Protein AF-A0A955THJ5-F1 (afdb_monomer_lite)

Secondary structure (DSSP, 8-state):
-PPPEETT--S-EEEEEEEETTT-PBP----TT-TT-EEEEEETTS-EEEE--EE-SSTTSPP-TTEEEEEETTEEEEEPPGGGS-SSSSEEEEEEEBTTEEEE-EEEEEESS-TT-TTGGG-TTS-SS-TTSTTS----TTSS-THHHHHHHHHHTT--PPSSSSS-SS--HHHHHHHHHHHHHS-EEEE-SSSSEEEEEE-TTS-EEEEEEEEE-SS-EEEPPPEE--

pLDDT: mean 87.02, std 12.85, range [42.78, 98.31]

Sequence (230 aa):
MSRPIQYGSTDQSVVVKIIDSTTGLPEEAVEHDSSGIALWYRREGGTKQTITPAALSALNDAHTDGGIEHIDDGYYRLDIPDAALASGVAGVMIGGTVTGMLVLGVYIPLVAYNPADAVRLGLTALPNAAADAAGGLPISDAGGLDMDNIVESGLNAAISELSQGVPSATPSLRNAVMLLYMALRNKLDVETSGTPDVLQVHNDAGTVIAKKQLTDSGGDYSEAQMESGP

Structure (mmCIF, N/CA/C/O backbone):
data_AF-A0A955THJ5-F1
#
_entry.id   AF-A0A955THJ5-F1
#
loop_
_atom_site.group_PDB
_atom_site.id
_atom_site.type_symbol
_atom_site.label_atom_id
_atom_site.label_alt_id
_atom_site.label_comp_id
_atom_site.label_asym_id
_atom_site.label_entity_id
_atom_site.label_seq_id
_atom_site.pdbx_PDB_ins_code
_atom_site.Cartn_x
_atom_site.Cartn_y
_atom_site.Cartn_z
_atom_site.occupancy
_atom_site.B_iso_or_equiv
_atom_site.auth_seq_id
_atom_site.auth_comp_id
_atom_site.auth_asym_id
_atom_site.auth_atom_id
_atom_site.pdbx_PDB_model_num
ATOM 1 N N . MET A 1 1 ? 2.365 7.227 -18.816 1.00 58.16 1 MET A N 1
ATOM 2 C CA . MET A 1 1 ? 2.800 7.390 -17.409 1.00 58.16 1 MET A CA 1
ATOM 3 C C . MET A 1 1 ? 3.028 6.002 -16.841 1.00 58.16 1 MET A C 1
ATOM 5 O O . MET A 1 1 ? 2.217 5.135 -17.145 1.00 58.16 1 MET A O 1
ATOM 9 N N . SER A 1 2 ? 4.112 5.762 -16.098 1.00 85.19 2 SER A N 1
ATOM 10 C CA . SER A 1 2 ? 4.309 4.467 -15.432 1.00 85.19 2 SER A CA 1
ATOM 11 C C . SER A 1 2 ? 3.514 4.382 -14.132 1.00 85.19 2 SER A C 1
ATOM 13 O O . SER A 1 2 ? 3.077 5.396 -13.583 1.00 85.19 2 SER A O 1
ATOM 15 N N . ARG A 1 3 ? 3.382 3.160 -13.611 1.00 91.50 3 ARG A N 1
ATOM 16 C CA . ARG A 1 3 ? 2.932 2.925 -12.237 1.00 91.50 3 ARG A CA 1
ATOM 17 C C . ARG A 1 3 ? 3.945 3.506 -11.228 1.00 91.50 3 ARG A C 1
ATOM 19 O O . ARG A 1 3 ? 5.144 3.484 -11.527 1.00 91.50 3 ARG A O 1
ATOM 26 N N . PRO A 1 4 ? 3.500 4.012 -10.064 1.00 94.06 4 PRO A N 1
ATOM 27 C CA . PRO A 1 4 ? 4.396 4.317 -8.952 1.00 94.06 4 PRO A CA 1
ATOM 28 C C . PRO A 1 4 ? 4.975 3.025 -8.357 1.00 94.06 4 PRO A C 1
ATOM 30 O O . PRO A 1 4 ? 4.308 1.990 -8.362 1.00 94.06 4 PRO A O 1
ATOM 33 N N . ILE A 1 5 ? 6.203 3.095 -7.842 1.00 95.62 5 ILE A N 1
ATOM 34 C CA . ILE A 1 5 ? 6.919 1.961 -7.234 1.00 95.62 5 ILE A CA 1
ATOM 35 C C . ILE A 1 5 ? 7.402 2.363 -5.836 1.00 95.62 5 ILE A C 1
ATOM 37 O O . ILE A 1 5 ? 7.795 3.511 -5.620 1.00 95.62 5 ILE A O 1
ATOM 41 N N . GLN A 1 6 ? 7.349 1.443 -4.871 1.00 95.00 6 GLN A N 1
ATOM 42 C CA . GLN A 1 6 ? 7.882 1.694 -3.533 1.00 95.00 6 GLN A CA 1
ATOM 43 C C . GLN A 1 6 ? 9.412 1.816 -3.585 1.00 95.00 6 GLN A C 1
ATOM 45 O O . GLN A 1 6 ? 10.078 1.081 -4.314 1.00 95.00 6 GLN A O 1
ATOM 50 N N . TYR A 1 7 ? 10.001 2.725 -2.804 1.00 94.38 7 TYR A N 1
ATOM 51 C CA . TYR A 1 7 ? 11.459 2.738 -2.679 1.00 94.38 7 TYR A CA 1
ATOM 52 C C . TYR A 1 7 ? 11.987 1.391 -2.155 1.00 94.38 7 TYR A C 1
ATOM 54 O O . TYR A 1 7 ? 11.380 0.759 -1.294 1.00 94.38 7 TYR A O 1
ATOM 62 N N . GLY A 1 8 ? 13.149 0.971 -2.649 1.00 94.62 8 GLY A N 1
ATOM 63 C CA . GLY A 1 8 ? 13.806 -0.267 -2.236 1.00 94.62 8 GLY A CA 1
ATOM 64 C C . GLY A 1 8 ? 13.112 -1.553 -2.692 1.00 94.62 8 GLY A C 1
ATOM 65 O O . GLY A 1 8 ? 13.539 -2.620 -2.264 1.00 94.62 8 GLY A O 1
ATOM 66 N N . SER A 1 9 ? 12.073 -1.481 -3.535 1.00 95.25 9 SER A N 1
ATOM 67 C CA . SER A 1 9 ? 11.585 -2.663 -4.251 1.00 95.25 9 SER A CA 1
ATOM 68 C C . SER A 1 9 ? 12.696 -3.240 -5.128 1.00 95.25 9 SER A C 1
ATOM 70 O O . SER A 1 9 ? 13.400 -2.479 -5.793 1.00 95.25 9 SER A O 1
ATOM 72 N N . THR A 1 10 ? 12.812 -4.565 -5.137 1.00 95.94 10 THR A N 1
ATOM 73 C CA . THR A 1 10 ? 13.741 -5.303 -5.999 1.00 95.94 10 THR A CA 1
ATOM 74 C C . THR A 1 10 ? 13.031 -5.834 -7.237 1.00 95.94 10 THR A C 1
ATOM 76 O O . THR A 1 10 ? 11.793 -5.879 -7.279 1.00 95.94 10 THR A O 1
ATOM 79 N N . ASP A 1 11 ? 13.808 -6.233 -8.240 1.00 96.44 11 ASP A N 1
ATOM 80 C CA . ASP A 1 11 ? 13.353 -7.059 -9.364 1.00 96.44 11 ASP A CA 1
ATOM 81 C C . ASP A 1 11 ? 12.189 -6.433 -10.155 1.00 96.44 11 ASP A C 1
ATOM 83 O O . ASP A 1 11 ? 11.206 -7.085 -10.518 1.00 96.44 11 ASP A O 1
ATOM 87 N N . GLN A 1 12 ? 12.252 -5.118 -10.378 1.00 96.19 12 GLN A N 1
ATOM 88 C CA . GLN A 1 12 ? 11.194 -4.388 -11.074 1.00 96.19 12 GLN A CA 1
ATOM 89 C C . GLN A 1 12 ? 11.499 -4.198 -12.557 1.00 96.19 12 GLN A C 1
ATOM 91 O O . GLN A 1 12 ? 12.587 -3.766 -12.948 1.00 96.19 12 GLN A O 1
ATOM 96 N N . SER A 1 13 ? 10.464 -4.399 -13.371 1.00 96.19 13 SER A N 1
ATOM 97 C CA . SER A 1 13 ? 10.500 -4.164 -14.813 1.00 96.19 13 SER A CA 1
ATOM 98 C C . SER A 1 13 ? 9.573 -3.023 -15.224 1.00 96.19 13 SER A C 1
ATOM 100 O O . SER A 1 13 ? 8.468 -2.829 -14.688 1.00 96.19 13 SER A O 1
ATOM 102 N N . VAL A 1 14 ? 9.997 -2.288 -16.246 1.00 96.00 14 VAL A N 1
ATOM 103 C CA . VAL A 1 14 ? 9.197 -1.252 -16.900 1.00 96.00 14 VAL A CA 1
ATOM 104 C C . VAL A 1 14 ? 9.047 -1.522 -18.380 1.00 96.00 14 VAL A C 1
ATOM 106 O O . VAL A 1 14 ? 9.737 -2.358 -18.951 1.00 96.00 14 VAL A O 1
ATOM 109 N N . VAL A 1 15 ? 8.125 -0.789 -18.992 1.00 96.50 15 VAL A N 1
ATOM 110 C CA . VAL A 1 15 ? 7.914 -0.818 -20.432 1.00 96.50 15 VAL A CA 1
ATOM 111 C C . VAL A 1 15 ? 8.428 0.487 -21.024 1.00 96.50 15 VAL A C 1
ATOM 113 O O . VAL A 1 15 ? 8.014 1.569 -20.596 1.00 96.50 15 VAL A O 1
ATOM 116 N N . VAL A 1 16 ? 9.323 0.376 -22.000 1.00 96.31 16 VAL A N 1
ATOM 117 C CA . VAL A 1 16 ? 9.820 1.488 -22.823 1.00 96.31 16 VAL A CA 1
ATOM 118 C C . VAL A 1 16 ? 9.380 1.280 -24.267 1.00 96.31 16 VAL A C 1
ATOM 120 O O . VAL A 1 16 ? 9.023 0.166 -24.645 1.00 96.31 16 VAL A O 1
ATOM 123 N N . LYS A 1 17 ? 9.376 2.343 -25.073 1.00 96.75 17 LYS A N 1
ATOM 124 C CA . LYS A 1 17 ? 9.058 2.236 -26.501 1.00 96.75 17 LYS A CA 1
ATOM 125 C C . LYS A 1 17 ? 10.261 2.621 -27.346 1.00 96.75 17 LYS A C 1
ATOM 127 O O . LYS A 1 17 ? 10.883 3.646 -27.080 1.00 96.75 17 LYS A O 1
ATOM 132 N N . ILE A 1 18 ? 10.567 1.830 -28.363 1.00 97.62 18 ILE A N 1
ATOM 133 C CA . ILE A 1 18 ? 11.613 2.111 -29.340 1.00 97.62 18 ILE A CA 1
ATOM 134 C C . ILE A 1 18 ? 10.960 2.209 -30.716 1.00 97.62 18 ILE A C 1
ATOM 136 O O . ILE A 1 18 ? 10.114 1.395 -31.082 1.00 97.62 18 ILE A O 1
ATOM 140 N N . ILE A 1 19 ? 11.311 3.259 -31.450 1.00 97.62 19 ILE A N 1
ATOM 141 C CA . ILE A 1 19 ? 10.833 3.487 -32.814 1.00 97.62 19 ILE A CA 1
ATOM 142 C C . ILE A 1 19 ? 12.013 3.790 -33.727 1.00 97.62 19 ILE A C 1
ATOM 144 O O . ILE A 1 19 ? 13.006 4.383 -33.293 1.00 97.62 19 ILE A O 1
ATOM 148 N N . ASP A 1 20 ? 11.887 3.434 -34.996 1.00 96.56 20 ASP A N 1
ATOM 149 C CA . ASP A 1 20 ? 12.864 3.807 -36.009 1.00 96.56 20 ASP A CA 1
ATOM 150 C C . ASP A 1 20 ? 12.842 5.334 -36.200 1.00 96.56 20 ASP A C 1
ATOM 152 O O . ASP A 1 20 ? 11.788 5.959 -36.362 1.00 96.56 20 ASP A O 1
ATOM 156 N N . SER A 1 21 ? 14.016 5.968 -36.148 1.00 95.19 21 SER A N 1
ATOM 157 C CA . SER A 1 21 ? 14.107 7.436 -36.171 1.00 95.19 21 SER A CA 1
ATOM 158 C C . SER A 1 21 ? 13.853 8.049 -37.552 1.00 95.19 21 SER A C 1
ATOM 160 O O . SER A 1 21 ? 13.653 9.260 -37.653 1.00 95.19 21 SER A O 1
ATOM 162 N N . THR A 1 22 ? 13.853 7.232 -38.609 1.00 95.50 22 THR A N 1
ATOM 163 C CA . THR A 1 22 ? 13.691 7.666 -40.002 1.00 95.50 22 THR A CA 1
ATOM 164 C C . THR A 1 22 ? 12.236 7.564 -40.453 1.00 95.50 22 THR A C 1
ATOM 166 O O . THR A 1 22 ? 11.710 8.467 -41.101 1.00 95.50 22 THR A O 1
ATOM 169 N N . THR A 1 23 ? 11.582 6.459 -40.114 1.00 95.44 23 THR A N 1
ATOM 170 C CA . THR A 1 23 ? 10.234 6.088 -40.551 1.00 95.44 23 THR A CA 1
ATOM 171 C C . THR A 1 23 ? 9.180 6.395 -39.493 1.00 95.44 23 THR A C 1
ATOM 173 O O . THR A 1 23 ? 8.009 6.559 -39.831 1.00 95.44 23 THR A O 1
ATOM 176 N N . GLY A 1 24 ? 9.575 6.491 -38.218 1.00 93.62 24 GLY A N 1
ATOM 177 C CA . GLY A 1 24 ? 8.660 6.659 -37.090 1.00 93.62 24 GLY A CA 1
ATOM 178 C C . GLY A 1 24 ? 7.804 5.423 -36.799 1.00 93.62 24 GLY A C 1
ATOM 179 O O . GLY A 1 24 ? 6.870 5.515 -36.000 1.00 93.62 24 GLY A O 1
ATOM 180 N N . LEU A 1 25 ? 8.090 4.291 -37.450 1.00 96.19 25 LEU A N 1
ATOM 181 C CA . LEU A 1 25 ? 7.410 3.025 -37.212 1.00 96.19 25 LEU A CA 1
ATOM 182 C C . LEU A 1 25 ? 7.985 2.321 -35.974 1.00 96.19 25 LEU A C 1
ATOM 184 O O . LEU A 1 25 ? 9.121 2.607 -35.577 1.00 96.19 25 LEU A O 1
ATOM 188 N N . PRO A 1 26 ? 7.207 1.427 -35.340 1.00 96.94 26 PRO A N 1
ATOM 189 C CA . PRO A 1 26 ? 7.726 0.547 -34.303 1.00 96.94 26 PRO A CA 1
ATOM 190 C C . PRO A 1 26 ? 8.976 -0.207 -34.757 1.00 96.94 26 PRO A C 1
ATOM 192 O O . PRO A 1 26 ? 9.010 -0.723 -35.871 1.00 96.94 26 PRO A O 1
ATOM 195 N N . GLU A 1 27 ? 9.990 -0.250 -33.895 1.00 96.62 27 GLU A N 1
ATOM 196 C CA . GLU A 1 27 ? 11.189 -1.053 -34.122 1.00 96.62 27 GLU A CA 1
ATOM 197 C C . GLU A 1 27 ? 11.084 -2.353 -33.323 1.00 96.62 27 GLU A C 1
ATOM 199 O O . GLU A 1 27 ? 10.915 -2.303 -32.106 1.00 96.62 27 GLU A O 1
ATOM 204 N N . GLU A 1 28 ? 11.218 -3.499 -33.983 1.00 95.94 28 GLU A N 1
ATOM 205 C CA . GLU A 1 28 ? 10.968 -4.830 -33.402 1.00 95.94 28 GLU A CA 1
ATOM 206 C C . GLU A 1 28 ? 12.235 -5.696 -33.304 1.00 95.94 28 GLU A C 1
ATOM 208 O O . GLU A 1 28 ? 12.193 -6.776 -32.720 1.00 95.94 28 GLU A O 1
ATOM 213 N N . ALA A 1 29 ? 13.366 -5.238 -33.856 1.00 95.06 29 ALA A N 1
ATOM 214 C CA . ALA A 1 29 ? 14.613 -6.002 -33.920 1.00 95.06 29 ALA A CA 1
ATOM 215 C C . ALA A 1 29 ? 15.689 -5.518 -32.928 1.00 95.06 29 ALA A C 1
ATOM 217 O O . ALA A 1 29 ? 16.877 -5.775 -33.138 1.00 95.06 29 ALA A O 1
ATOM 218 N N . VAL A 1 30 ? 15.316 -4.794 -31.861 1.00 96.38 30 VAL A N 1
ATOM 219 C CA . VAL A 1 30 ? 16.289 -4.397 -30.831 1.00 96.38 30 VAL A CA 1
ATOM 220 C C . VAL A 1 30 ? 16.581 -5.561 -29.894 1.00 96.38 30 VAL A C 1
ATOM 222 O O . VAL A 1 30 ? 15.757 -5.939 -29.069 1.00 96.38 30 VAL A O 1
ATOM 225 N N . GLU A 1 31 ? 17.812 -6.047 -29.952 1.00 96.19 31 GLU A N 1
ATOM 226 C CA . GLU A 1 31 ? 18.392 -6.980 -28.987 1.00 96.19 31 GLU A CA 1
ATOM 227 C C . GLU A 1 31 ? 19.374 -6.270 -28.036 1.00 96.19 31 GLU A C 1
ATOM 229 O O . GLU A 1 31 ? 19.814 -5.139 -28.281 1.00 96.19 31 GLU A O 1
ATOM 234 N N . HIS A 1 32 ? 19.737 -6.939 -26.939 1.00 96.75 32 HIS A N 1
ATOM 235 C CA . HIS A 1 32 ? 20.652 -6.431 -25.907 1.00 96.75 32 HIS A CA 1
ATOM 236 C C . HIS A 1 32 ? 22.035 -5.983 -26.422 1.00 96.75 32 HIS A C 1
ATOM 238 O O . HIS A 1 32 ? 22.670 -5.134 -25.801 1.00 96.75 32 HIS A O 1
ATOM 244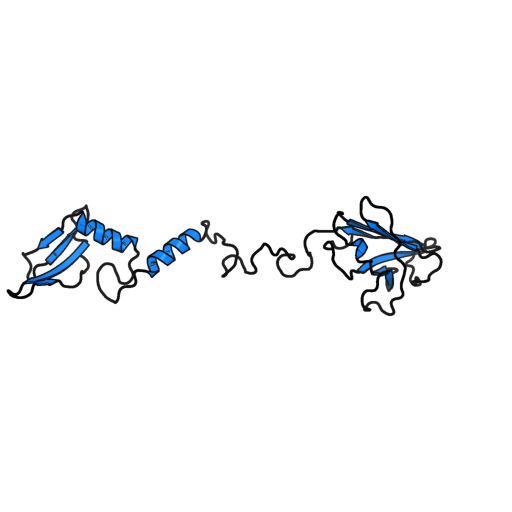 N N . ASP A 1 33 ? 22.507 -6.522 -27.544 1.00 96.94 33 ASP A N 1
ATOM 245 C CA . ASP A 1 33 ? 23.796 -6.224 -28.176 1.00 96.94 33 ASP A CA 1
ATOM 246 C C . ASP A 1 33 ? 23.653 -5.397 -29.470 1.00 96.94 33 ASP A C 1
ATOM 248 O O . ASP A 1 33 ? 24.623 -5.215 -30.215 1.00 96.94 33 ASP A O 1
ATOM 252 N N . SER A 1 34 ? 22.466 -4.827 -29.711 1.00 97.19 34 SER A N 1
ATOM 253 C CA . SER A 1 34 ? 22.205 -3.931 -30.841 1.00 97.19 34 SER A CA 1
ATOM 254 C C . SER A 1 34 ? 23.232 -2.804 -30.925 1.00 97.19 34 SER A C 1
ATOM 256 O O . SER A 1 34 ? 23.617 -2.188 -29.930 1.00 97.19 34 SER A O 1
ATOM 258 N N . SER A 1 35 ? 23.653 -2.457 -32.140 1.00 96.25 35 SER A N 1
ATOM 259 C CA . SER A 1 35 ? 24.691 -1.444 -32.335 1.00 96.25 35 SER A CA 1
ATOM 260 C C . SER A 1 35 ? 24.332 -0.092 -31.698 1.00 96.25 35 SER A C 1
ATOM 262 O O . SER A 1 35 ? 23.324 0.543 -32.021 1.00 96.25 35 SER A O 1
ATOM 264 N N . GLY A 1 36 ? 25.199 0.386 -30.803 1.00 95.00 36 GLY A N 1
ATOM 265 C CA . GLY A 1 36 ? 25.034 1.670 -30.118 1.00 95.00 36 GLY A CA 1
ATOM 266 C C . GLY A 1 36 ? 23.934 1.693 -29.054 1.00 95.00 36 GLY A C 1
ATOM 267 O O . GLY A 1 36 ? 23.548 2.787 -28.633 1.00 95.00 36 GLY A O 1
ATOM 268 N N . ILE A 1 37 ? 23.443 0.528 -28.611 1.00 97.31 37 ILE A N 1
ATOM 269 C CA . ILE A 1 37 ? 22.569 0.447 -27.443 1.00 97.31 37 ILE A CA 1
ATOM 270 C C . ILE A 1 37 ? 23.300 0.969 -26.202 1.00 97.31 37 ILE A C 1
ATOM 272 O O . ILE A 1 37 ? 24.371 0.499 -25.819 1.00 97.31 37 ILE A O 1
ATOM 276 N N . ALA A 1 38 ? 22.726 1.992 -25.581 1.00 97.31 38 ALA A N 1
ATOM 277 C CA . ALA A 1 38 ? 23.210 2.555 -24.330 1.00 97.31 38 ALA A CA 1
ATOM 278 C C . ALA A 1 38 ? 22.010 2.982 -23.488 1.00 97.31 38 ALA A C 1
ATOM 280 O O . ALA A 1 38 ? 21.364 3.995 -23.768 1.00 97.31 38 ALA A O 1
ATOM 281 N N . LEU A 1 39 ? 21.704 2.196 -22.459 1.00 98.00 39 LEU A N 1
ATOM 282 C CA . LEU A 1 39 ? 20.592 2.434 -21.546 1.00 98.00 39 LEU A CA 1
ATOM 283 C C . LEU A 1 39 ? 21.087 3.138 -20.281 1.00 98.00 39 LEU A C 1
ATOM 285 O O . LEU A 1 39 ? 22.236 2.988 -19.859 1.00 98.00 39 LEU A O 1
ATOM 289 N N . TRP A 1 40 ? 20.226 3.944 -19.670 1.00 98.31 40 TRP A N 1
ATOM 290 C CA . TRP A 1 40 ? 20.559 4.673 -18.455 1.00 98.31 40 TRP A CA 1
ATOM 291 C C . TRP A 1 40 ? 19.337 4.905 -17.574 1.00 98.31 40 TRP A C 1
ATOM 293 O O . TRP A 1 40 ? 18.208 5.049 -18.046 1.00 98.31 40 TRP A O 1
ATOM 303 N N . TYR A 1 41 ? 19.598 5.035 -16.277 1.00 98.06 41 TYR A N 1
ATOM 304 C CA . TYR A 1 41 ? 18.665 5.643 -15.342 1.00 98.06 41 TYR A CA 1
ATOM 305 C C . TYR A 1 41 ? 19.253 6.924 -14.765 1.00 98.06 41 TYR A C 1
ATOM 307 O O . TYR A 1 41 ? 20.465 7.116 -14.670 1.00 98.06 41 TYR A O 1
ATOM 315 N N . ARG A 1 42 ? 18.381 7.840 -14.368 1.00 98.00 42 ARG A N 1
ATOM 316 C CA . ARG A 1 42 ? 18.742 9.027 -13.607 1.00 98.00 42 ARG A CA 1
ATOM 317 C C . ARG A 1 42 ? 17.772 9.164 -12.455 1.00 98.00 42 ARG A C 1
ATOM 319 O O . ARG A 1 42 ? 16.597 9.461 -12.659 1.00 98.00 42 ARG A O 1
ATOM 326 N N . ARG A 1 43 ? 18.296 9.003 -11.247 1.00 97.69 43 ARG A N 1
ATOM 327 C CA . ARG A 1 43 ? 17.596 9.380 -10.019 1.00 97.69 43 ARG A CA 1
ATOM 328 C C . ARG A 1 43 ? 17.479 10.902 -9.980 1.00 97.69 43 ARG A C 1
ATOM 330 O O . ARG A 1 43 ? 18.431 11.594 -10.353 1.00 97.69 43 ARG A O 1
ATOM 337 N N . GLU A 1 44 ? 16.318 11.430 -9.606 1.00 96.25 44 GLU A N 1
ATOM 338 C CA . GLU A 1 44 ? 16.097 12.879 -9.593 1.00 96.25 44 GLU A CA 1
ATOM 339 C C . GLU A 1 44 ? 17.169 13.632 -8.794 1.00 96.25 44 GLU A C 1
ATOM 341 O O . GLU A 1 44 ? 17.644 13.170 -7.762 1.00 96.25 44 GLU A O 1
ATOM 346 N N . GLY A 1 45 ? 17.604 14.782 -9.315 1.00 94.44 45 GLY A N 1
ATOM 347 C CA . GLY A 1 45 ? 18.714 15.555 -8.741 1.00 94.44 45 GLY A CA 1
ATOM 348 C C . GLY A 1 45 ? 20.111 14.937 -8.930 1.00 94.44 45 GLY A C 1
ATOM 349 O O . GLY A 1 45 ? 21.099 15.633 -8.726 1.00 94.44 45 GLY A O 1
ATOM 350 N N . GLY A 1 46 ? 20.214 13.681 -9.375 1.00 95.31 46 GLY A N 1
ATOM 351 C CA . GLY A 1 46 ? 21.477 12.973 -9.593 1.00 95.31 46 GLY A CA 1
ATOM 352 C C . GLY A 1 46 ? 22.021 13.038 -11.025 1.00 95.31 46 GLY A C 1
ATOM 353 O O . GLY A 1 46 ? 21.442 13.656 -11.929 1.00 95.31 46 GLY A O 1
ATOM 354 N N . THR A 1 47 ? 23.152 12.361 -11.231 1.00 97.00 47 THR A N 1
ATOM 355 C CA . THR A 1 47 ? 23.748 12.093 -12.548 1.00 97.00 47 THR A CA 1
ATOM 356 C C . THR A 1 47 ? 23.125 10.855 -13.197 1.00 97.00 47 THR A C 1
ATOM 358 O O . THR A 1 47 ? 22.493 10.034 -12.529 1.00 97.00 47 THR A O 1
ATOM 361 N N . LYS A 1 48 ? 23.285 10.727 -14.520 1.00 97.06 48 LYS A N 1
ATOM 362 C CA . LYS A 1 48 ? 22.914 9.500 -15.235 1.00 97.06 48 LYS A CA 1
ATOM 363 C C . LYS A 1 48 ? 23.845 8.362 -14.815 1.00 97.06 48 LYS A C 1
ATOM 365 O O . LYS A 1 48 ? 25.048 8.575 -14.689 1.00 97.06 48 LYS A O 1
ATOM 370 N N . GLN A 1 49 ? 23.273 7.183 -14.634 1.00 98.31 49 GLN A N 1
ATOM 371 C CA . GLN A 1 49 ? 23.961 5.929 -14.367 1.00 98.31 49 GLN A CA 1
ATOM 372 C C . GLN A 1 49 ? 23.670 4.969 -15.516 1.00 98.31 49 GLN A C 1
ATOM 374 O O . GLN A 1 49 ? 22.544 4.923 -16.016 1.00 98.31 49 GLN A O 1
ATOM 379 N N . THR A 1 50 ? 24.690 4.240 -15.950 1.00 98.19 50 THR A N 1
ATOM 380 C CA . THR A 1 50 ? 24.573 3.280 -17.048 1.00 98.19 50 THR A CA 1
ATOM 381 C C . THR A 1 50 ? 23.807 2.045 -16.590 1.00 98.19 50 THR A C 1
ATOM 383 O O . THR A 1 50 ? 24.054 1.530 -15.503 1.00 98.19 50 THR A O 1
ATOM 386 N N . ILE A 1 51 ? 22.905 1.564 -17.439 1.00 98.25 51 ILE A N 1
ATOM 387 C CA . ILE A 1 51 ? 22.333 0.222 -17.351 1.00 98.25 51 ILE A CA 1
ATOM 388 C C . ILE A 1 51 ? 23.061 -0.610 -18.404 1.00 98.25 51 ILE A C 1
ATOM 390 O O . ILE A 1 51 ? 23.013 -0.268 -19.585 1.00 98.25 51 ILE A O 1
ATOM 394 N N . THR A 1 52 ? 23.764 -1.658 -17.980 1.00 97.81 52 THR A N 1
ATOM 395 C CA . THR A 1 52 ? 24.404 -2.610 -18.896 1.00 97.81 52 THR A CA 1
ATOM 396 C C . THR A 1 52 ? 23.318 -3.508 -19.481 1.00 97.81 52 THR A C 1
ATOM 398 O O . THR A 1 52 ? 22.705 -4.231 -18.703 1.00 97.81 52 THR A O 1
ATOM 401 N N . PRO A 1 53 ? 23.050 -3.479 -20.798 1.00 97.56 53 PRO A N 1
ATOM 402 C CA . PRO A 1 53 ? 22.034 -4.340 -21.387 1.00 97.56 53 PRO A CA 1
ATOM 403 C C . PRO A 1 53 ? 22.398 -5.818 -21.231 1.00 97.56 53 PRO A C 1
ATOM 405 O O . PRO A 1 53 ? 23.560 -6.198 -21.389 1.00 97.56 53 PRO A O 1
ATOM 408 N N . ALA A 1 54 ? 21.401 -6.641 -20.940 1.00 97.94 54 ALA A N 1
ATOM 409 C CA . ALA A 1 54 ? 21.533 -8.081 -20.797 1.00 97.94 54 ALA A CA 1
ATOM 410 C C . ALA A 1 54 ? 20.467 -8.793 -21.636 1.00 97.94 54 ALA A C 1
ATOM 412 O O . ALA A 1 54 ? 19.386 -8.252 -21.877 1.00 97.94 54 ALA A O 1
ATOM 413 N N . ALA A 1 55 ? 20.786 -10.003 -22.090 1.00 97.00 55 ALA A N 1
ATOM 414 C CA . ALA A 1 55 ? 19.836 -10.837 -22.808 1.00 97.00 55 ALA A CA 1
ATOM 415 C C . ALA A 1 55 ? 18.776 -11.386 -21.847 1.00 97.00 55 ALA A C 1
ATOM 417 O O . ALA A 1 55 ? 19.108 -11.892 -20.772 1.00 97.00 55 ALA A O 1
ATOM 418 N N . LEU A 1 56 ? 17.522 -11.344 -22.279 1.00 97.12 56 LEU A N 1
ATOM 419 C CA . LEU A 1 56 ? 16.470 -12.236 -21.813 1.00 97.12 56 LEU A CA 1
ATOM 420 C C . LEU A 1 56 ? 16.195 -13.235 -22.947 1.00 97.12 56 LEU A C 1
ATOM 422 O O . LEU A 1 56 ? 16.503 -12.973 -24.106 1.00 97.12 56 LEU A O 1
ATOM 426 N N . SER A 1 57 ? 15.740 -14.435 -22.608 1.00 95.75 57 SER A N 1
ATOM 427 C CA . SER A 1 57 ? 15.358 -15.463 -23.587 1.00 95.75 57 SER A CA 1
ATOM 428 C C . SER A 1 57 ? 13.852 -15.463 -23.854 1.00 95.75 57 SER A C 1
ATOM 430 O O . SER A 1 57 ? 13.409 -15.979 -24.881 1.00 95.75 57 SER A O 1
ATOM 432 N N . ALA A 1 58 ? 13.059 -14.945 -22.913 1.00 95.75 58 ALA A N 1
ATOM 433 C CA . ALA A 1 58 ? 11.618 -14.808 -23.026 1.00 95.75 58 ALA A CA 1
ATOM 434 C C . ALA A 1 58 ? 11.064 -13.693 -22.123 1.00 95.75 58 ALA A C 1
ATOM 436 O O . ALA A 1 58 ? 11.603 -13.363 -21.066 1.00 95.75 58 ALA A O 1
ATOM 437 N N . LEU A 1 59 ? 9.885 -13.177 -22.485 1.00 95.81 59 LEU A N 1
ATOM 438 C CA . LEU A 1 59 ? 9.179 -12.125 -21.739 1.00 95.81 59 LEU A CA 1
ATOM 439 C C .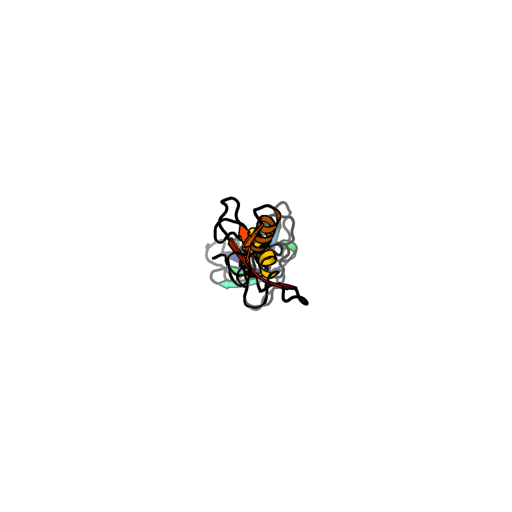 LEU A 1 59 ? 8.830 -12.480 -20.290 1.00 95.81 59 LEU A C 1
ATOM 441 O O . LEU A 1 59 ? 8.588 -11.578 -19.489 1.00 95.81 59 LEU A O 1
ATOM 445 N N . ASN A 1 60 ? 8.753 -13.766 -19.956 1.00 96.44 60 ASN A N 1
ATOM 446 C CA . ASN A 1 60 ? 8.428 -14.270 -18.624 1.00 96.44 60 ASN A CA 1
ATOM 447 C C . ASN A 1 60 ? 9.659 -14.749 -17.842 1.00 96.44 60 ASN A C 1
ATOM 449 O O . ASN A 1 60 ? 9.490 -15.325 -16.766 1.00 96.44 60 ASN A O 1
ATOM 453 N N . ASP A 1 61 ? 10.866 -14.509 -18.356 1.00 97.62 61 ASP A N 1
ATOM 454 C CA . ASP A 1 61 ? 12.090 -14.816 -17.630 1.00 97.62 61 ASP A CA 1
ATOM 455 C C . ASP A 1 61 ? 12.165 -14.029 -16.322 1.00 97.62 61 ASP A C 1
ATOM 457 O O . ASP A 1 61 ? 11.623 -12.919 -16.191 1.00 97.62 61 ASP A O 1
ATOM 461 N N . ALA A 1 62 ? 12.853 -14.624 -15.346 1.00 97.75 62 ALA A N 1
ATOM 462 C CA . ALA A 1 62 ? 13.172 -13.958 -14.095 1.00 97.75 62 ALA A CA 1
ATOM 463 C C . ALA A 1 62 ? 13.903 -12.639 -14.367 1.00 97.75 62 ALA A C 1
ATOM 465 O O . ALA A 1 62 ? 14.620 -12.502 -15.360 1.00 97.75 62 ALA A O 1
ATOM 466 N N . HIS A 1 63 ? 13.694 -11.667 -13.481 1.00 97.75 63 HIS A N 1
ATOM 467 C CA . HIS A 1 63 ? 14.345 -10.373 -13.603 1.00 97.75 63 HIS A CA 1
ATOM 468 C C . HIS A 1 63 ? 15.867 -10.534 -13.658 1.00 97.75 63 HIS A C 1
ATOM 470 O O . HIS A 1 63 ? 16.451 -11.340 -12.932 1.00 97.75 63 HIS A O 1
ATOM 476 N N . THR A 1 64 ? 16.487 -9.795 -14.572 1.00 97.94 64 THR A N 1
ATOM 477 C CA . THR A 1 64 ? 17.939 -9.658 -14.669 1.00 97.94 64 THR A CA 1
ATOM 478 C C . THR A 1 64 ? 18.260 -8.191 -14.881 1.00 97.94 64 THR A C 1
ATOM 480 O O . THR A 1 64 ? 17.778 -7.612 -15.846 1.00 97.94 64 THR A O 1
ATOM 483 N N . ASP A 1 65 ? 19.094 -7.585 -14.035 1.00 97.88 65 ASP A N 1
ATOM 484 C CA . ASP A 1 65 ? 19.511 -6.184 -14.181 1.00 97.88 65 ASP A CA 1
ATOM 485 C C . ASP A 1 65 ? 19.950 -5.855 -15.620 1.00 97.88 65 ASP A C 1
ATOM 487 O O . ASP A 1 65 ? 20.936 -6.392 -16.126 1.00 97.88 65 ASP A O 1
ATOM 491 N N . GLY A 1 66 ? 19.220 -4.943 -16.273 1.00 97.56 66 GLY A N 1
ATOM 492 C CA . GLY A 1 66 ? 19.468 -4.526 -17.654 1.00 97.56 66 GLY A CA 1
ATOM 493 C C . GLY A 1 66 ? 18.922 -5.459 -18.735 1.00 97.56 66 GLY A C 1
ATOM 494 O O . GLY A 1 66 ? 19.128 -5.189 -19.919 1.00 97.56 66 GLY A O 1
ATOM 495 N N . GLY A 1 67 ? 18.205 -6.512 -18.350 1.00 98.12 67 GLY A N 1
ATOM 496 C CA . GLY A 1 67 ? 17.470 -7.398 -19.241 1.00 98.12 67 GLY A CA 1
ATOM 497 C C . GLY A 1 67 ? 16.498 -6.618 -20.121 1.00 98.12 67 GLY A C 1
ATOM 498 O O . GLY A 1 67 ? 15.691 -5.835 -19.613 1.00 98.12 67 GLY A O 1
ATOM 499 N N . ILE A 1 68 ? 16.578 -6.816 -21.434 1.00 97.88 68 ILE A N 1
ATOM 500 C CA . ILE A 1 68 ? 15.665 -6.219 -22.411 1.00 97.88 68 ILE A CA 1
ATOM 501 C C . ILE A 1 68 ? 15.056 -7.311 -23.283 1.00 97.88 68 ILE A C 1
ATOM 503 O O . ILE A 1 68 ? 15.767 -8.197 -23.744 1.00 97.88 68 ILE A O 1
ATOM 507 N N . GLU A 1 69 ? 13.744 -7.237 -23.496 1.00 97.62 69 GLU A N 1
ATOM 508 C CA . GLU A 1 69 ? 13.010 -8.189 -24.333 1.00 97.62 69 GLU A CA 1
ATOM 509 C C . GLU A 1 69 ? 11.873 -7.492 -25.074 1.00 97.62 69 GLU A C 1
ATOM 511 O O . GLU A 1 69 ? 11.209 -6.606 -24.516 1.00 97.62 69 GLU A O 1
ATOM 516 N N . HIS A 1 70 ? 11.640 -7.893 -26.322 1.00 97.56 70 HIS A N 1
ATOM 517 C CA . HIS A 1 70 ? 10.579 -7.328 -27.146 1.00 97.56 70 HIS A CA 1
ATOM 518 C C . HIS A 1 70 ? 9.210 -7.872 -26.717 1.00 97.56 70 HIS A C 1
ATOM 520 O O . HIS A 1 70 ? 9.034 -9.074 -26.529 1.00 97.56 70 HIS A O 1
ATOM 526 N N . ILE A 1 71 ? 8.232 -6.978 -26.546 1.00 96.75 71 ILE A N 1
ATOM 527 C CA . ILE A 1 71 ? 6.840 -7.344 -26.260 1.00 96.75 71 ILE A CA 1
ATOM 528 C C . ILE A 1 71 ? 6.070 -7.455 -27.574 1.00 96.75 71 ILE A C 1
ATOM 530 O O . ILE A 1 71 ? 5.697 -8.555 -27.967 1.00 96.75 71 ILE A O 1
ATOM 534 N N . ASP A 1 72 ? 5.801 -6.302 -28.189 1.00 96.69 72 ASP A N 1
ATOM 535 C CA . ASP A 1 72 ? 5.136 -6.112 -29.483 1.00 96.69 72 ASP A CA 1
ATOM 536 C C . ASP A 1 72 ? 5.087 -4.602 -29.797 1.00 96.69 72 ASP A C 1
ATOM 538 O O . ASP A 1 72 ? 5.252 -3.782 -28.885 1.00 96.69 72 ASP A O 1
ATOM 542 N N . ASP A 1 73 ? 4.803 -4.201 -31.039 1.00 96.12 73 ASP A N 1
ATOM 543 C CA . ASP A 1 73 ? 4.583 -2.797 -31.441 1.00 96.12 73 ASP A CA 1
ATOM 544 C C . ASP A 1 73 ? 5.696 -1.825 -30.973 1.00 96.12 73 ASP A C 1
ATOM 546 O O . ASP A 1 73 ? 5.459 -0.640 -30.657 1.00 96.12 73 ASP A O 1
ATOM 550 N N . GLY A 1 74 ? 6.937 -2.324 -30.923 1.00 96.25 74 GLY A N 1
ATOM 551 C CA . GLY A 1 74 ? 8.117 -1.588 -30.470 1.00 96.25 74 GLY A CA 1
ATOM 552 C C . GLY A 1 74 ? 8.112 -1.268 -28.975 1.00 96.25 74 GLY A C 1
ATOM 553 O O . GLY A 1 74 ? 8.870 -0.408 -28.521 1.00 96.25 74 GLY A O 1
ATOM 554 N N . TYR A 1 75 ? 7.248 -1.912 -28.191 1.00 97.38 75 TYR A N 1
ATOM 555 C CA . TYR A 1 75 ? 7.320 -1.912 -26.738 1.00 97.38 75 TYR A CA 1
ATOM 556 C C . TYR A 1 75 ? 8.273 -2.998 -26.258 1.00 97.38 75 TYR A C 1
ATOM 558 O O . TYR A 1 75 ? 8.208 -4.144 -26.689 1.00 97.38 75 TYR A O 1
ATOM 566 N N . TYR A 1 76 ? 9.122 -2.633 -25.307 1.00 97.62 76 TYR A N 1
ATOM 567 C CA . TYR A 1 76 ? 10.117 -3.522 -24.728 1.00 97.62 76 TYR A CA 1
ATOM 568 C C . TYR A 1 76 ? 9.955 -3.555 -23.219 1.00 97.62 76 TYR A C 1
ATOM 570 O O . TYR A 1 76 ? 9.767 -2.512 -22.579 1.00 97.62 76 TYR A O 1
ATOM 578 N N . ARG A 1 77 ? 10.063 -4.753 -22.649 1.00 97.19 77 ARG A N 1
ATOM 579 C CA . ARG A 1 77 ? 10.330 -4.930 -21.224 1.00 97.19 77 ARG A CA 1
ATOM 580 C C . ARG A 1 77 ? 11.778 -4.515 -20.981 1.00 97.19 77 ARG A C 1
ATOM 582 O O . ARG A 1 77 ? 12.664 -4.922 -21.721 1.00 97.19 77 ARG A O 1
ATOM 589 N N . LEU A 1 78 ? 12.004 -3.728 -19.938 1.00 97.50 78 LEU A N 1
ATOM 590 C CA . LEU A 1 78 ? 13.329 -3.407 -19.427 1.00 97.50 78 LEU A CA 1
ATOM 591 C C . LEU A 1 78 ? 13.365 -3.665 -17.924 1.00 97.50 78 LEU A C 1
ATOM 593 O O . LEU A 1 78 ? 12.610 -3.053 -17.162 1.00 97.50 78 LEU A O 1
ATOM 597 N N . ASP A 1 79 ? 14.265 -4.543 -17.517 1.00 98.19 79 ASP A N 1
ATOM 598 C CA . ASP A 1 79 ? 14.549 -4.874 -16.130 1.00 98.19 79 ASP A CA 1
ATOM 599 C C . ASP A 1 79 ? 15.510 -3.841 -15.542 1.00 98.19 79 ASP A C 1
ATOM 601 O O . ASP A 1 79 ? 16.634 -3.642 -16.012 1.00 98.19 79 ASP A O 1
ATOM 605 N N . ILE A 1 80 ? 15.035 -3.109 -14.535 1.00 96.62 80 ILE A N 1
ATOM 606 C CA . ILE A 1 80 ? 15.777 -1.988 -13.962 1.00 96.62 80 ILE A CA 1
ATOM 607 C C . ILE A 1 80 ? 16.662 -2.490 -12.818 1.00 96.62 80 ILE A C 1
ATOM 609 O O . ILE A 1 80 ? 16.143 -3.200 -11.960 1.00 96.62 80 ILE A O 1
ATOM 613 N N . PRO A 1 81 ? 17.929 -2.039 -12.729 1.00 97.75 81 PRO A N 1
ATOM 614 C CA . PRO A 1 81 ? 18.761 -2.285 -11.558 1.00 97.75 81 PRO A CA 1
ATOM 615 C C . PRO A 1 81 ? 18.142 -1.766 -10.257 1.00 97.75 81 PRO A C 1
ATOM 617 O O . PRO A 1 81 ? 17.726 -0.604 -10.187 1.00 97.75 81 PRO A O 1
ATOM 620 N N . ASP A 1 82 ? 18.188 -2.564 -9.191 1.00 97.69 82 ASP A N 1
ATOM 621 C CA . ASP A 1 82 ? 17.629 -2.222 -7.870 1.00 97.69 82 ASP A CA 1
ATOM 622 C C . ASP A 1 82 ? 18.152 -0.882 -7.319 1.00 97.69 82 ASP A C 1
ATOM 624 O O . ASP A 1 82 ? 17.432 -0.109 -6.678 1.00 97.69 82 ASP A O 1
ATOM 628 N N . ALA A 1 83 ? 19.409 -0.547 -7.629 1.00 97.06 83 ALA A N 1
ATOM 629 C CA . ALA A 1 83 ? 20.039 0.714 -7.239 1.00 97.06 83 ALA A CA 1
ATOM 630 C C . ALA A 1 83 ? 19.304 1.957 -7.778 1.00 97.06 83 ALA A C 1
ATOM 632 O O . ALA A 1 83 ? 19.415 3.046 -7.203 1.00 97.06 83 ALA A O 1
ATOM 633 N N . ALA A 1 84 ? 18.545 1.821 -8.868 1.00 97.19 84 ALA A N 1
ATOM 634 C CA . ALA A 1 84 ? 17.703 2.887 -9.389 1.00 97.19 84 ALA A CA 1
ATOM 635 C C . ALA A 1 84 ? 16.544 3.206 -8.432 1.00 97.19 84 ALA A C 1
ATOM 637 O O . ALA A 1 84 ? 16.217 4.378 -8.242 1.00 97.19 84 ALA A O 1
ATOM 638 N N . LEU A 1 85 ? 15.979 2.183 -7.787 1.00 97.00 85 LEU A N 1
ATOM 639 C CA . LEU A 1 85 ? 14.793 2.266 -6.933 1.00 97.00 85 LEU A CA 1
ATOM 640 C C . LEU A 1 85 ? 15.110 2.538 -5.460 1.00 97.00 85 LEU A C 1
ATOM 642 O O . LEU A 1 85 ? 14.198 2.631 -4.639 1.00 97.00 85 LEU A O 1
ATOM 646 N N . ALA A 1 86 ? 16.385 2.713 -5.107 1.00 96.81 86 ALA A N 1
ATOM 647 C CA . ALA A 1 86 ? 16.797 3.082 -3.758 1.00 96.81 86 ALA A CA 1
ATOM 648 C C . ALA A 1 86 ? 16.070 4.346 -3.248 1.00 96.81 86 ALA A C 1
ATOM 650 O O . ALA A 1 86 ? 15.721 5.254 -4.013 1.00 96.81 86 ALA A O 1
ATOM 651 N N . SER A 1 87 ? 15.886 4.444 -1.930 1.00 95.06 87 SER A N 1
ATOM 652 C CA . SER A 1 87 ? 15.211 5.578 -1.285 1.00 95.06 87 SER A CA 1
ATOM 653 C C . SER A 1 87 ? 16.006 6.889 -1.375 1.00 95.06 87 SER A C 1
ATOM 655 O O . SER A 1 87 ? 17.209 6.910 -1.654 1.00 95.06 87 SER A O 1
ATOM 657 N N . GLY A 1 88 ? 15.322 8.016 -1.153 1.00 94.25 88 GLY A N 1
ATOM 658 C CA . GLY A 1 88 ? 15.942 9.345 -1.054 1.00 94.25 88 GLY A CA 1
ATOM 659 C C . GLY A 1 88 ? 15.724 10.284 -2.245 1.00 94.25 88 GLY A C 1
ATOM 660 O O . GLY A 1 88 ? 16.254 11.390 -2.228 1.00 94.25 88 GLY A O 1
ATOM 661 N N . VAL A 1 89 ? 14.942 9.886 -3.254 1.00 96.38 89 VAL A N 1
ATOM 662 C CA . VAL A 1 89 ? 14.499 10.752 -4.367 1.00 96.38 89 VAL A CA 1
ATOM 663 C C . VAL A 1 89 ? 13.015 10.515 -4.660 1.00 96.38 89 VAL A C 1
ATOM 665 O O . VAL A 1 89 ? 12.489 9.467 -4.285 1.00 96.38 89 VAL A O 1
ATOM 668 N N . ALA A 1 90 ? 12.341 11.457 -5.329 1.00 96.12 90 ALA A N 1
ATOM 669 C CA . ALA A 1 90 ? 10.914 11.332 -5.651 1.00 96.12 90 ALA A CA 1
ATOM 670 C C . ALA A 1 90 ? 10.641 10.561 -6.956 1.00 96.12 90 ALA A C 1
ATOM 672 O O . ALA A 1 90 ? 9.510 10.136 -7.199 1.00 96.12 90 ALA A O 1
ATOM 673 N N . GLY A 1 91 ? 11.667 10.306 -7.769 1.00 96.31 91 GLY A N 1
ATOM 674 C CA . GLY A 1 91 ? 11.539 9.402 -8.902 1.00 96.31 91 GLY A CA 1
ATOM 675 C C . GLY A 1 91 ? 12.813 9.144 -9.688 1.00 96.31 91 GLY A C 1
ATOM 676 O O . GLY A 1 91 ? 13.918 9.589 -9.348 1.00 96.31 91 GLY A O 1
ATOM 677 N N . VAL A 1 92 ? 12.631 8.376 -10.756 1.00 97.56 92 VAL A N 1
ATOM 678 C CA . VAL A 1 92 ? 13.691 7.886 -11.633 1.00 97.56 92 VAL A CA 1
ATOM 679 C C . VAL A 1 92 ? 13.262 8.071 -13.078 1.00 97.56 92 VAL A C 1
ATOM 681 O O . VAL A 1 92 ? 12.189 7.631 -13.477 1.00 97.56 92 VAL A O 1
ATOM 684 N N . MET A 1 93 ? 14.113 8.699 -13.880 1.00 97.44 93 MET A N 1
ATOM 685 C CA . MET A 1 93 ? 13.960 8.716 -15.331 1.00 97.44 93 MET A CA 1
ATOM 686 C C . MET A 1 93 ? 14.762 7.571 -15.935 1.00 97.44 93 MET A C 1
ATOM 688 O O . MET A 1 93 ? 15.953 7.453 -15.654 1.00 97.44 93 MET A O 1
ATOM 692 N N . ILE A 1 94 ? 14.132 6.789 -16.799 1.00 97.38 94 ILE A N 1
ATOM 693 C CA . ILE A 1 94 ? 14.768 5.768 -17.627 1.00 97.38 94 ILE A CA 1
ATOM 694 C C . ILE A 1 94 ? 14.833 6.282 -19.054 1.00 97.38 94 ILE A C 1
ATOM 696 O O . ILE A 1 94 ? 13.892 6.913 -19.530 1.00 97.38 94 ILE A O 1
ATOM 700 N N . GLY A 1 95 ? 15.927 6.005 -19.747 1.00 96.44 95 GLY A N 1
ATOM 701 C CA . GLY A 1 95 ? 16.058 6.310 -21.161 1.00 96.44 95 GLY A CA 1
ATOM 702 C C . GLY A 1 95 ? 17.253 5.604 -21.771 1.00 96.44 95 GLY A C 1
ATOM 703 O O . GLY A 1 95 ? 17.937 4.817 -21.121 1.00 96.44 95 GLY A O 1
ATOM 704 N N . GLY A 1 96 ? 17.518 5.904 -23.034 1.00 96.50 96 GLY A N 1
ATOM 705 C CA . GLY A 1 96 ? 18.641 5.307 -23.729 1.00 96.50 96 GLY A CA 1
ATOM 706 C C . GLY A 1 96 ? 18.820 5.855 -25.129 1.00 96.50 96 GLY A C 1
ATOM 707 O O . GLY A 1 96 ? 18.173 6.827 -25.519 1.00 96.50 96 GLY A O 1
ATOM 708 N N . THR A 1 97 ? 19.714 5.217 -25.863 1.00 97.00 97 THR A N 1
ATOM 709 C CA . THR A 1 97 ? 19.928 5.413 -27.295 1.00 97.00 97 THR A CA 1
ATOM 710 C C . THR A 1 97 ? 20.154 4.061 -27.947 1.00 97.00 97 THR A C 1
ATOM 712 O O . THR A 1 97 ? 20.721 3.179 -27.309 1.00 97.00 97 THR A O 1
ATOM 715 N N . VAL A 1 98 ? 19.751 3.925 -29.208 1.00 97.31 98 VAL A N 1
ATOM 716 C CA . VAL A 1 98 ? 20.160 2.841 -30.112 1.00 97.31 98 VAL A CA 1
ATOM 717 C C . VAL A 1 98 ? 20.405 3.480 -31.482 1.00 97.31 98 VAL A C 1
ATOM 719 O O . VAL A 1 98 ? 19.767 4.482 -31.820 1.00 97.31 98 VAL A O 1
ATOM 722 N N . THR A 1 99 ? 21.372 2.980 -32.251 1.00 97.19 99 THR A N 1
ATOM 723 C CA . THR A 1 99 ? 21.750 3.603 -33.529 1.00 97.19 99 THR A CA 1
ATOM 724 C C . THR A 1 99 ? 20.576 3.595 -34.504 1.00 97.19 99 THR A C 1
ATOM 726 O O . THR A 1 99 ? 19.998 2.550 -34.766 1.00 97.19 99 THR A O 1
ATOM 729 N N . GLY A 1 100 ? 20.233 4.763 -35.057 1.00 95.75 100 GLY A N 1
ATOM 730 C CA . GLY A 1 100 ? 19.119 4.897 -36.003 1.00 95.75 100 GLY A CA 1
ATOM 731 C C . GLY A 1 100 ? 17.725 4.857 -35.369 1.00 95.75 100 GLY A C 1
ATOM 732 O O . GLY A 1 100 ? 16.738 4.918 -36.099 1.00 95.75 100 GLY A O 1
ATOM 733 N N . MET A 1 101 ? 17.611 4.827 -34.038 1.00 96.88 101 MET A N 1
ATOM 734 C CA . MET A 1 101 ? 16.336 4.659 -33.333 1.00 96.88 101 MET A CA 1
ATOM 735 C C . MET A 1 101 ? 16.130 5.727 -32.254 1.00 96.88 101 MET A C 1
ATOM 737 O O . MET A 1 101 ? 17.076 6.340 -31.750 1.00 96.88 101 MET A O 1
ATOM 741 N N . LEU A 1 102 ? 14.874 5.933 -31.863 1.00 95.94 102 LEU A N 1
ATOM 742 C CA . LEU A 1 102 ? 14.485 6.782 -30.744 1.00 95.94 102 LEU A CA 1
ATOM 743 C C . LEU A 1 102 ? 13.956 5.925 -29.593 1.00 95.94 102 LEU A C 1
ATOM 745 O O . LEU A 1 102 ? 12.924 5.270 -29.721 1.00 95.94 102 LEU A O 1
ATOM 749 N N . VAL A 1 103 ? 14.630 5.995 -28.442 1.00 97.31 103 VAL A N 1
ATOM 750 C CA . VAL A 1 103 ? 14.170 5.364 -27.199 1.00 97.31 103 VAL A CA 1
ATOM 751 C C . VAL A 1 103 ? 13.289 6.346 -26.432 1.00 97.31 103 VAL A C 1
ATOM 753 O O . VAL A 1 103 ? 13.761 7.326 -25.848 1.00 97.31 103 VAL A O 1
ATOM 756 N N . LEU A 1 104 ? 11.992 6.068 -26.410 1.00 95.81 104 LEU A N 1
ATOM 757 C CA . LEU A 1 104 ? 11.008 6.759 -25.591 1.00 95.81 104 LEU A CA 1
ATOM 758 C C . LEU A 1 104 ? 11.029 6.148 -24.189 1.00 95.81 104 LEU A C 1
ATOM 760 O O . LEU A 1 104 ? 10.391 5.132 -23.899 1.00 95.81 104 LEU A O 1
ATOM 764 N N . GLY A 1 105 ? 11.825 6.786 -23.338 1.00 94.06 105 GLY A N 1
ATOM 765 C CA . GLY A 1 105 ? 11.978 6.436 -21.937 1.00 94.06 105 GLY A CA 1
ATOM 766 C C . GLY A 1 105 ? 10.732 6.693 -21.090 1.00 94.06 105 GLY A C 1
ATOM 767 O O . GLY A 1 105 ? 9.696 7.169 -21.562 1.00 94.06 105 GLY A O 1
ATOM 768 N N . VAL A 1 106 ? 10.849 6.403 -19.798 1.00 96.00 106 VAL A N 1
ATOM 769 C CA . VAL A 1 106 ? 9.746 6.536 -18.848 1.00 96.00 106 VAL A CA 1
ATOM 770 C C . VAL A 1 106 ? 10.220 7.148 -17.538 1.00 96.00 106 VAL A C 1
ATOM 772 O O . VAL A 1 106 ? 11.317 6.867 -17.062 1.00 96.00 106 VAL A O 1
ATOM 775 N N . TYR A 1 107 ? 9.376 7.991 -16.950 1.00 96.62 107 TYR A N 1
ATOM 776 C CA . TYR A 1 107 ? 9.577 8.509 -15.604 1.00 96.62 107 TYR A CA 1
ATOM 777 C C . TYR A 1 107 ? 8.756 7.704 -14.601 1.00 96.62 107 TYR A C 1
ATOM 779 O O . TYR A 1 107 ? 7.546 7.568 -14.785 1.00 96.62 107 TYR A O 1
ATOM 787 N N . ILE A 1 108 ? 9.417 7.233 -13.546 1.00 96.56 108 ILE A N 1
ATOM 788 C CA . ILE A 1 108 ? 8.867 6.387 -12.491 1.00 96.56 108 ILE A CA 1
ATOM 789 C C . ILE A 1 108 ? 8.803 7.185 -11.189 1.00 96.56 108 ILE A C 1
ATOM 791 O O . ILE A 1 108 ? 9.855 7.517 -10.635 1.00 96.56 108 ILE A O 1
ATOM 795 N N . PRO A 1 109 ? 7.601 7.474 -10.664 1.00 96.50 109 PRO A N 1
ATOM 796 C CA . PRO A 1 109 ? 7.454 8.030 -9.325 1.00 96.50 109 PRO A CA 1
ATOM 797 C C . PRO A 1 109 ? 7.836 6.993 -8.262 1.00 96.50 109 PRO A C 1
ATOM 799 O O . PRO A 1 109 ? 7.337 5.864 -8.296 1.00 96.50 109 PRO A O 1
ATOM 802 N N . LEU A 1 110 ? 8.673 7.387 -7.300 1.00 95.75 110 LEU A N 1
ATOM 803 C CA . LEU A 1 110 ? 8.984 6.578 -6.123 1.00 95.75 110 LEU A CA 1
ATOM 804 C C . LEU A 1 110 ? 8.141 7.033 -4.932 1.00 95.75 110 LEU A C 1
ATOM 806 O O . LEU A 1 110 ? 8.053 8.223 -4.629 1.00 95.75 110 LEU A O 1
ATOM 810 N N . VAL A 1 111 ? 7.523 6.074 -4.247 1.00 94.50 111 VAL A N 1
ATOM 811 C CA . VAL A 1 111 ? 6.627 6.314 -3.108 1.00 94.50 111 VAL A CA 1
ATOM 812 C C . VAL A 1 111 ? 7.082 5.552 -1.865 1.00 94.50 111 VAL A C 1
ATOM 814 O O . VAL A 1 111 ? 7.890 4.629 -1.935 1.00 94.50 111 VAL A O 1
ATOM 817 N N . ALA A 1 112 ? 6.570 5.961 -0.703 1.00 91.56 112 ALA A N 1
ATOM 818 C CA . ALA A 1 112 ? 6.941 5.384 0.592 1.00 91.56 112 ALA A CA 1
ATOM 819 C C . ALA A 1 112 ? 6.086 4.197 1.050 1.00 91.56 112 ALA A C 1
ATOM 821 O O . ALA A 1 112 ? 6.369 3.583 2.075 1.00 91.56 112 ALA A O 1
ATOM 822 N N . TYR A 1 113 ? 5.039 3.886 0.299 1.00 89.75 113 TYR A N 1
ATOM 823 C CA . TYR A 1 113 ? 4.101 2.804 0.568 1.00 89.75 113 TYR A CA 1
ATOM 824 C C . TYR A 1 113 ? 4.133 1.812 -0.592 1.00 89.75 113 TYR A C 1
ATOM 826 O O . TYR A 1 113 ? 4.608 2.164 -1.670 1.00 89.75 113 TYR A O 1
ATOM 834 N N . ASN A 1 114 ? 3.623 0.598 -0.389 1.00 90.62 114 ASN A N 1
ATOM 835 C CA . ASN A 1 114 ? 3.499 -0.384 -1.461 1.00 90.62 114 ASN A CA 1
ATOM 836 C C . ASN A 1 114 ? 2.118 -0.246 -2.127 1.00 90.62 114 ASN A C 1
ATOM 838 O O . ASN A 1 114 ? 1.119 -0.642 -1.524 1.00 90.62 114 ASN A O 1
ATOM 842 N N . PRO A 1 115 ? 2.013 0.283 -3.363 1.00 89.12 115 PRO A N 1
ATOM 843 C CA . PRO A 1 115 ? 0.722 0.456 -4.029 1.00 89.12 115 PRO A CA 1
ATOM 844 C C . PRO A 1 115 ? 0.046 -0.867 -4.414 1.00 89.12 115 PRO A C 1
ATOM 846 O O . PRO A 1 115 ? -1.147 -0.871 -4.701 1.00 89.12 115 PRO A O 1
ATOM 849 N N . ALA A 1 116 ? 0.803 -1.967 -4.457 1.00 88.62 116 ALA A N 1
ATOM 850 C CA . ALA A 1 116 ? 0.324 -3.296 -4.828 1.00 88.62 116 ALA A CA 1
ATOM 851 C C . ALA A 1 116 ? 0.047 -4.200 -3.612 1.00 88.62 116 ALA A C 1
ATOM 853 O O . ALA A 1 116 ? -0.364 -5.346 -3.784 1.00 88.62 116 ALA A O 1
ATOM 854 N N . ASP A 1 117 ? 0.270 -3.711 -2.388 1.00 88.94 117 ASP A N 1
ATOM 855 C CA . ASP A 1 117 ? 0.005 -4.479 -1.175 1.00 88.94 117 ASP A CA 1
ATOM 856 C C . ASP A 1 117 ? -1.504 -4.588 -0.921 1.00 88.94 117 ASP A C 1
ATOM 858 O O . ASP A 1 117 ? -2.213 -3.584 -0.795 1.00 88.94 117 ASP A O 1
ATOM 862 N N . ALA A 1 118 ? -1.992 -5.826 -0.830 1.00 85.88 118 ALA A N 1
ATOM 863 C CA . ALA A 1 118 ? -3.402 -6.130 -0.600 1.00 85.88 118 ALA A CA 1
ATOM 864 C C . ALA A 1 118 ? -3.891 -5.747 0.815 1.00 85.88 118 ALA A C 1
ATOM 866 O O . ALA A 1 118 ? -5.092 -5.767 1.085 1.00 85.88 118 ALA A O 1
ATOM 867 N N . VAL A 1 119 ? -2.980 -5.388 1.722 1.00 84.88 119 VAL A N 1
ATOM 868 C CA . VAL A 1 119 ? -3.218 -5.056 3.125 1.00 84.88 119 VAL A CA 1
ATOM 869 C C . VAL A 1 119 ? -2.840 -3.595 3.382 1.00 84.88 119 VAL A C 1
ATOM 871 O O . VAL A 1 119 ? -1.714 -3.252 3.734 1.00 84.88 119 VAL A O 1
ATOM 874 N N . ARG A 1 120 ? -3.825 -2.697 3.244 1.00 85.06 120 ARG A N 1
ATOM 875 C CA . ARG A 1 120 ? -3.705 -1.255 3.564 1.00 85.06 120 ARG A CA 1
ATOM 876 C C . ARG A 1 120 ? -2.487 -0.567 2.941 1.00 85.06 120 ARG A C 1
ATOM 878 O O . ARG A 1 120 ? -1.861 0.270 3.593 1.00 85.06 120 ARG A O 1
ATOM 885 N N . LEU A 1 121 ? -2.150 -0.899 1.694 1.00 84.00 121 LEU A N 1
ATOM 886 C CA . LEU A 1 121 ? -1.013 -0.296 0.988 1.00 84.00 121 LEU A CA 1
ATOM 887 C C . LEU A 1 121 ? 0.334 -0.505 1.720 1.00 84.00 121 LEU A C 1
ATOM 889 O O . LEU A 1 121 ? 1.253 0.307 1.594 1.00 84.00 121 LEU A O 1
ATOM 893 N N . GLY A 1 122 ? 0.442 -1.562 2.535 1.00 80.06 122 GLY A N 1
ATOM 894 C CA . GLY A 1 122 ? 1.635 -1.870 3.325 1.00 80.06 122 GLY A CA 1
ATOM 895 C C . GLY A 1 122 ? 1.820 -0.980 4.559 1.00 80.06 122 GLY A C 1
ATOM 896 O O . GLY A 1 122 ? 2.893 -0.983 5.165 1.00 80.06 122 GLY A O 1
ATOM 897 N N . LEU A 1 123 ? 0.806 -0.201 4.961 1.00 83.06 123 LEU A N 1
ATOM 898 C CA . LEU A 1 123 ? 0.882 0.654 6.145 1.00 83.06 123 LEU A CA 1
ATOM 899 C C . LEU A 1 123 ? 0.696 -0.174 7.427 1.00 83.06 123 LEU A C 1
ATOM 901 O O . LEU A 1 123 ? -0.408 -0.308 7.956 1.00 83.06 123 LEU A O 1
ATOM 905 N N . THR A 1 124 ? 1.804 -0.703 7.951 1.00 79.31 124 THR A N 1
ATOM 906 C CA . THR A 1 124 ? 1.838 -1.572 9.147 1.00 79.31 124 THR A CA 1
ATOM 907 C C . THR A 1 124 ? 1.375 -0.889 10.434 1.00 79.31 124 THR A C 1
ATOM 909 O O . THR A 1 124 ? 1.013 -1.567 11.391 1.00 79.31 124 THR A O 1
ATOM 912 N N . ALA A 1 125 ? 1.340 0.445 10.457 1.00 82.75 125 ALA A N 1
ATOM 913 C CA . ALA A 1 125 ? 0.801 1.215 11.574 1.00 82.75 125 ALA A CA 1
ATOM 914 C C . ALA A 1 125 ? -0.733 1.108 11.707 1.00 82.75 125 ALA A C 1
ATOM 916 O O . ALA A 1 125 ? -1.275 1.498 12.740 1.00 82.75 125 ALA A O 1
ATOM 917 N N . LEU A 1 126 ? -1.442 0.605 10.686 1.00 85.56 126 LEU A N 1
ATOM 918 C CA . LEU A 1 126 ? -2.900 0.470 10.699 1.00 85.56 126 LEU A CA 1
ATOM 919 C C . LEU A 1 126 ? -3.351 -0.985 10.989 1.00 85.56 126 LEU A C 1
ATOM 921 O O . LEU A 1 126 ? -2.913 -1.902 10.283 1.00 85.56 126 LEU A O 1
ATOM 925 N N . PRO A 1 127 ? -4.262 -1.222 11.963 1.00 86.38 127 PRO A N 1
ATOM 926 C CA . PRO A 1 127 ? -4.625 -2.569 12.434 1.00 86.38 127 PRO A CA 1
ATOM 927 C C . PRO A 1 127 ? -5.258 -3.475 11.381 1.00 86.38 127 PRO A C 1
ATOM 929 O O . PRO A 1 127 ? -6.190 -3.025 10.722 1.00 86.38 127 PRO A O 1
ATOM 932 N N . ASN A 1 128 ? -4.838 -4.757 11.289 1.00 85.00 128 ASN A N 1
ATOM 933 C CA . ASN A 1 128 ? -5.326 -5.748 10.306 1.00 85.00 128 ASN A CA 1
ATOM 934 C C . ASN A 1 128 ? -6.715 -6.360 10.476 1.00 85.00 128 ASN A C 1
ATOM 936 O O . ASN A 1 128 ? -6.895 -7.551 10.249 1.00 85.00 128 ASN A O 1
ATOM 940 N N . ALA A 1 129 ? -7.697 -5.525 10.792 1.00 83.94 129 ALA A N 1
ATOM 941 C CA . ALA A 1 129 ? -9.095 -5.911 10.882 1.00 83.94 129 ALA A CA 1
ATOM 942 C C . ALA A 1 129 ? -10.003 -4.835 10.266 1.00 83.94 129 ALA A C 1
ATOM 944 O O . ALA A 1 129 ? -9.572 -3.703 10.017 1.00 83.94 129 ALA A O 1
ATOM 945 N N . ALA A 1 130 ? -11.250 -5.211 9.971 1.00 83.31 130 ALA A N 1
ATOM 946 C CA . ALA A 1 130 ? -12.281 -4.242 9.623 1.00 83.31 130 ALA A CA 1
ATOM 947 C C . ALA A 1 130 ? -12.491 -3.280 10.802 1.00 83.31 130 ALA A C 1
ATOM 949 O O . ALA A 1 130 ? -12.285 -3.651 11.958 1.00 83.31 130 ALA A O 1
ATOM 950 N N . ALA A 1 131 ? -12.887 -2.043 10.511 1.00 83.75 131 ALA A N 1
ATOM 951 C CA . ALA A 1 131 ? -13.380 -1.153 11.553 1.00 83.75 131 ALA A CA 1
ATOM 952 C C . ALA A 1 131 ? -14.531 -1.837 12.316 1.00 83.75 131 ALA A C 1
ATOM 954 O O . ALA A 1 131 ? -15.317 -2.542 11.685 1.00 83.75 131 ALA A O 1
ATOM 955 N N . ASP A 1 132 ? -14.582 -1.665 13.641 1.00 75.31 132 ASP A N 1
ATOM 956 C CA . ASP A 1 132 ? -15.541 -2.325 14.556 1.00 75.31 132 ASP A CA 1
ATOM 957 C C . ASP A 1 132 ? -15.400 -3.857 14.720 1.00 75.31 132 ASP A C 1
ATOM 959 O O . ASP A 1 132 ? -16.087 -4.485 15.519 1.00 75.31 132 ASP A O 1
ATOM 963 N N . ALA A 1 133 ? -14.463 -4.500 14.015 1.00 81.94 133 ALA A N 1
ATOM 964 C CA . ALA A 1 133 ? -14.115 -5.893 14.288 1.00 81.94 133 ALA A CA 1
ATOM 965 C C . ALA A 1 133 ? -13.091 -6.001 15.431 1.00 81.94 133 ALA A C 1
ATOM 967 O O . ALA A 1 133 ? -12.355 -5.059 15.733 1.00 81.94 133 ALA A O 1
ATOM 968 N N . ALA A 1 134 ? -12.977 -7.188 16.035 1.00 78.12 134 ALA A N 1
ATOM 969 C CA . ALA A 1 134 ? -11.954 -7.463 17.042 1.00 78.12 134 ALA A CA 1
ATOM 970 C C . ALA A 1 134 ? -10.542 -7.134 16.510 1.00 78.12 134 ALA A C 1
ATOM 972 O O . ALA A 1 134 ? -10.113 -7.663 15.484 1.00 78.12 134 ALA A O 1
ATOM 973 N N . GLY A 1 135 ? -9.821 -6.252 17.211 1.00 80.25 135 GLY A N 1
ATOM 974 C CA . GLY A 1 135 ? -8.496 -5.769 16.798 1.00 80.25 135 GLY A CA 1
ATOM 975 C C . GLY A 1 135 ? -8.507 -4.711 15.685 1.00 80.25 135 GLY A C 1
ATOM 976 O O . GLY A 1 135 ? -7.440 -4.365 15.181 1.00 80.25 135 GLY A O 1
ATOM 977 N N . GLY A 1 136 ? -9.680 -4.215 15.284 1.00 84.62 136 GLY A N 1
ATOM 978 C CA . GLY A 1 136 ? -9.862 -3.137 14.313 1.00 84.62 136 GLY A CA 1
ATOM 979 C C . GLY A 1 136 ? -9.710 -1.743 14.914 1.00 84.62 136 GLY A C 1
ATOM 980 O O . GLY A 1 136 ? -9.516 -1.571 16.117 1.00 84.62 136 GLY A O 1
ATOM 981 N N . LEU A 1 137 ? -9.796 -0.726 14.054 1.00 85.25 137 LEU A N 1
ATOM 982 C CA . LEU A 1 137 ? -9.903 0.656 14.519 1.00 85.25 137 LEU A CA 1
ATOM 983 C C . LEU A 1 137 ? -11.278 0.861 15.175 1.00 85.25 137 LEU A C 1
ATOM 985 O O . LEU A 1 137 ? -12.282 0.515 14.541 1.00 85.25 137 LEU A O 1
ATOM 989 N N . PRO A 1 138 ? -11.342 1.444 16.388 1.00 81.25 138 PRO A N 1
ATOM 990 C CA . PRO A 1 138 ? -12.605 1.876 16.967 1.00 81.25 138 PRO A CA 1
ATOM 991 C C . PRO A 1 138 ? -13.277 2.887 16.038 1.00 81.25 138 PRO A C 1
ATOM 993 O O . PRO A 1 138 ? -12.655 3.876 15.638 1.00 81.25 138 PRO A O 1
ATOM 996 N N . ILE A 1 139 ? -14.538 2.642 15.694 1.00 76.12 139 ILE A N 1
ATOM 997 C CA . ILE A 1 139 ? -15.377 3.588 14.958 1.00 76.12 139 ILE A CA 1
ATOM 998 C C . ILE A 1 139 ? -16.624 3.905 15.766 1.00 76.12 139 ILE A C 1
ATOM 1000 O O . ILE A 1 139 ? -17.019 3.156 16.651 1.00 76.12 139 ILE A O 1
ATOM 1004 N N . SER A 1 140 ? -17.236 5.041 15.465 1.00 73.00 140 SER A N 1
ATOM 1005 C CA . SER A 1 140 ? -18.552 5.380 15.976 1.00 73.00 140 SER A CA 1
ATOM 1006 C C . SER A 1 140 ? -19.605 4.980 14.942 1.00 73.00 140 SER A C 1
ATOM 1008 O O . SER A 1 140 ? -19.982 5.780 14.089 1.00 73.00 140 SER A O 1
ATOM 1010 N N . ASP A 1 141 ? -20.089 3.741 15.020 1.00 61.88 141 ASP A N 1
ATOM 1011 C CA . ASP A 1 141 ? -21.221 3.239 14.216 1.00 61.88 141 ASP A CA 1
ATOM 1012 C C . ASP A 1 141 ? -22.467 4.157 14.333 1.00 61.88 141 ASP A C 1
ATOM 1014 O O . ASP A 1 141 ? -23.204 4.331 13.362 1.00 61.88 141 ASP A O 1
ATOM 1018 N N . ALA A 1 142 ? -22.614 4.868 15.464 1.00 60.47 142 ALA A N 1
ATOM 1019 C CA . ALA A 1 142 ? -23.717 5.793 15.736 1.00 60.47 142 ALA A CA 1
ATOM 1020 C C . ALA A 1 142 ? -23.297 7.106 16.442 1.00 60.47 142 ALA A C 1
ATOM 1022 O O . ALA A 1 142 ? -24.058 7.682 17.217 1.00 60.47 142 ALA A O 1
ATOM 1023 N N . GLY A 1 143 ? -22.090 7.620 16.176 1.00 58.97 143 GLY A N 1
ATOM 1024 C CA . GLY A 1 143 ? -21.702 8.980 16.598 1.00 58.97 143 GLY A CA 1
ATOM 1025 C C . GLY A 1 143 ? -21.107 9.154 18.006 1.00 58.97 143 GLY A C 1
ATOM 1026 O O . GLY A 1 143 ? -20.823 10.284 18.394 1.00 58.97 143 GLY A O 1
ATOM 1027 N N . GLY A 1 144 ? -20.828 8.079 18.739 1.00 62.84 144 GLY A N 1
ATOM 1028 C CA . GLY A 1 144 ? -20.010 8.103 19.956 1.00 62.84 144 GLY A CA 1
ATOM 1029 C C . GLY A 1 144 ? -18.961 7.002 19.886 1.00 62.84 144 GLY A C 1
ATOM 1030 O O . GLY A 1 144 ? -19.236 5.931 19.356 1.00 62.84 144 GLY A O 1
ATOM 1031 N N . LEU A 1 145 ? -17.737 7.268 20.329 1.00 64.19 145 LEU A N 1
ATOM 1032 C CA . LEU A 1 145 ? -16.707 6.238 20.443 1.00 64.19 145 LEU A CA 1
ATOM 1033 C C . LEU A 1 145 ? -17.231 5.120 21.361 1.00 64.19 145 LEU A C 1
ATOM 1035 O O . LEU A 1 145 ? -17.700 5.417 22.455 1.00 64.19 145 LEU A O 1
ATOM 1039 N N . ASP A 1 146 ? -17.075 3.857 20.963 1.00 61.78 146 ASP A N 1
ATOM 1040 C CA . ASP A 1 146 ? -17.443 2.623 21.695 1.00 61.78 146 ASP A CA 1
ATOM 1041 C C . ASP A 1 146 ? -16.817 2.490 23.114 1.00 61.78 146 ASP A C 1
ATOM 1043 O O . ASP A 1 146 ? -16.982 1.507 23.834 1.00 61.78 146 ASP A O 1
ATOM 1047 N N . MET A 1 147 ? -16.097 3.521 23.561 1.00 63.84 147 MET A N 1
ATOM 1048 C CA . MET A 1 147 ? -15.614 3.690 24.927 1.00 63.84 147 MET A CA 1
ATOM 1049 C C . MET A 1 147 ? -16.758 3.710 25.951 1.00 63.84 147 MET A C 1
ATOM 1051 O O . MET A 1 147 ? -16.573 3.216 27.064 1.00 63.84 147 MET A O 1
ATOM 1055 N N . ASP A 1 148 ? -17.933 4.222 25.571 1.00 57.88 148 ASP A N 1
ATOM 1056 C CA . ASP A 1 148 ? -19.114 4.225 26.440 1.00 57.88 148 ASP A CA 1
ATOM 1057 C C . ASP A 1 148 ? -19.630 2.787 26.678 1.00 57.88 148 ASP A C 1
ATOM 1059 O O . ASP A 1 148 ? -19.952 2.426 27.812 1.00 57.88 148 ASP A O 1
ATOM 1063 N N . ASN A 1 149 ? -19.566 1.913 25.663 1.00 62.59 149 ASN A N 1
ATOM 1064 C CA . ASN A 1 149 ? -19.942 0.498 25.774 1.00 62.59 149 ASN A CA 1
ATOM 1065 C C . ASN A 1 149 ? -18.936 -0.338 26.576 1.00 62.59 149 ASN A C 1
ATOM 1067 O O . ASN A 1 149 ? -19.342 -1.259 27.282 1.00 62.59 149 ASN A O 1
ATOM 1071 N N . ILE A 1 150 ? -17.633 -0.038 26.524 1.00 67.06 150 ILE A N 1
ATOM 1072 C CA . ILE A 1 150 ? -16.629 -0.741 27.349 1.00 67.06 150 ILE A CA 1
ATOM 1073 C C . ILE A 1 150 ? -16.857 -0.455 28.842 1.00 67.06 150 ILE A C 1
ATOM 1075 O O . ILE A 1 150 ? -16.763 -1.366 29.670 1.00 67.06 150 ILE A O 1
ATOM 1079 N N . VAL A 1 151 ? -17.198 0.790 29.192 1.00 68.06 151 VAL A N 1
ATOM 1080 C CA . VAL A 1 151 ? -17.534 1.168 30.573 1.00 68.06 151 VAL A CA 1
ATOM 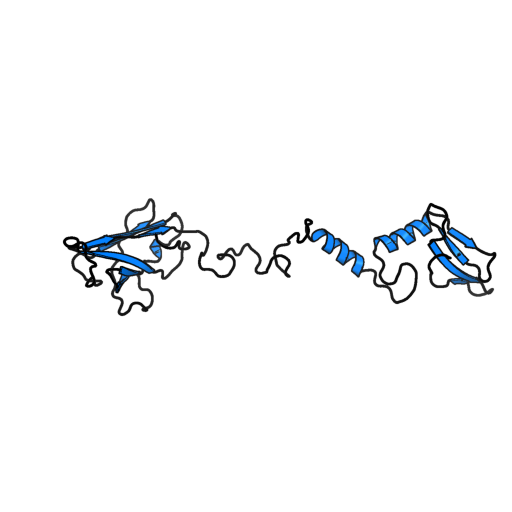1081 C C . VAL A 1 151 ? -18.857 0.533 31.007 1.00 68.06 151 VAL A C 1
ATOM 1083 O O . VAL A 1 151 ? -18.956 0.043 32.131 1.00 68.06 151 VAL A O 1
ATOM 1086 N N . GLU A 1 152 ? -19.857 0.482 30.127 1.00 65.62 152 GLU A N 1
ATOM 1087 C CA . GLU A 1 152 ? -21.168 -0.089 30.445 1.00 65.62 152 GLU A CA 1
ATOM 1088 C C . GLU A 1 152 ? -21.153 -1.630 30.531 1.00 65.62 152 GLU A C 1
ATOM 1090 O O . GLU A 1 152 ? -21.714 -2.206 31.465 1.00 65.62 152 GLU A O 1
ATOM 1095 N N . SER A 1 153 ? -20.435 -2.310 29.634 1.00 68.88 153 SER A N 1
ATOM 1096 C CA . SER A 1 153 ? -20.305 -3.775 29.598 1.00 68.88 153 SER A CA 1
ATOM 1097 C C . SER A 1 153 ? -19.523 -4.325 30.797 1.00 68.88 153 SER A C 1
ATOM 1099 O O . SER A 1 153 ? -19.974 -5.262 31.460 1.00 68.88 153 SER A O 1
ATOM 1101 N N . GLY A 1 154 ? -18.392 -3.701 31.155 1.00 64.56 154 GLY A N 1
ATOM 1102 C CA . GLY A 1 154 ? -17.579 -4.139 32.295 1.00 64.56 154 GLY A CA 1
ATOM 1103 C C . GLY A 1 154 ? -18.274 -3.951 33.648 1.00 64.56 154 GLY A C 1
ATOM 1104 O O . GLY A 1 154 ? -18.083 -4.749 34.565 1.00 64.56 154 GLY A O 1
ATOM 1105 N N . LEU A 1 155 ? -19.111 -2.918 33.766 1.00 63.12 155 LEU A N 1
ATOM 1106 C CA . LEU A 1 155 ? -19.808 -2.582 35.004 1.00 63.12 155 LEU A CA 1
ATOM 1107 C C . LEU A 1 155 ? -21.108 -3.377 35.196 1.00 63.12 155 LEU A C 1
ATOM 1109 O O . LEU A 1 155 ? -21.454 -3.713 36.328 1.00 63.12 155 LEU A O 1
ATOM 1113 N N . ASN A 1 156 ? -21.810 -3.706 34.106 1.00 62.16 156 ASN A N 1
ATOM 1114 C CA . ASN A 1 156 ? -23.053 -4.482 34.147 1.00 62.16 156 ASN A CA 1
ATOM 1115 C C . ASN A 1 156 ? -22.812 -6.001 34.233 1.00 62.16 156 ASN A C 1
ATOM 1117 O O . ASN A 1 156 ? -23.618 -6.705 34.836 1.00 62.16 156 ASN A O 1
ATOM 1121 N N . ALA A 1 157 ? -21.695 -6.520 33.707 1.00 60.91 157 ALA A N 1
ATOM 1122 C CA . ALA A 1 157 ? -21.368 -7.949 33.796 1.00 60.91 157 ALA A CA 1
ATOM 1123 C C . ALA A 1 157 ? -21.025 -8.424 35.227 1.00 60.91 157 ALA A C 1
ATOM 1125 O O . ALA A 1 157 ? -21.146 -9.609 35.531 1.00 60.91 157 ALA A O 1
ATOM 1126 N N . ALA A 1 158 ? -20.611 -7.515 36.118 1.00 55.66 158 ALA A N 1
ATOM 1127 C CA . ALA A 1 158 ? -20.127 -7.852 37.459 1.00 55.66 158 ALA A CA 1
ATOM 1128 C C . ALA A 1 158 ? -21.232 -8.073 38.518 1.00 55.66 158 ALA A C 1
ATOM 1130 O O . ALA A 1 158 ? -20.915 -8.498 39.627 1.00 55.66 158 ALA A O 1
ATOM 1131 N N . ILE A 1 159 ? -22.514 -7.824 38.205 1.00 56.22 159 ILE A N 1
ATOM 1132 C CA . ILE A 1 159 ? -23.646 -8.008 39.141 1.00 56.22 159 ILE A CA 1
ATOM 1133 C C . ILE A 1 159 ? -24.658 -9.004 38.569 1.00 56.22 159 ILE A C 1
ATOM 1135 O O . ILE A 1 159 ? -25.847 -8.733 38.412 1.00 56.22 159 ILE A O 1
ATOM 1139 N N . SER A 1 160 ? -24.172 -10.190 38.224 1.00 50.72 160 SER A N 1
ATOM 1140 C CA . SER A 1 160 ? -25.044 -11.338 37.998 1.00 50.72 160 SER A CA 1
ATOM 1141 C C . SER A 1 160 ? -25.353 -11.990 39.349 1.00 50.72 160 SER A C 1
ATOM 1143 O O . SER A 1 160 ? -24.513 -12.719 39.873 1.00 50.72 160 SER A O 1
ATOM 1145 N N . GLU A 1 161 ? -26.541 -11.757 39.912 1.00 50.12 161 GLU A N 1
ATOM 1146 C CA . GLU A 1 161 ? -27.052 -12.544 41.049 1.00 50.12 161 GLU A CA 1
ATOM 1147 C C . GLU A 1 161 ? -28.056 -13.618 40.583 1.00 50.12 161 GLU A C 1
ATOM 1149 O O . GLU A 1 161 ? -28.737 -13.461 39.566 1.00 50.12 161 GLU A O 1
ATOM 1154 N N . LEU A 1 162 ? -28.106 -14.737 41.316 1.00 42.78 162 LEU A N 1
ATOM 1155 C CA . LEU A 1 162 ? -28.976 -15.894 41.084 1.00 42.78 162 LEU A CA 1
ATOM 1156 C C . LEU A 1 162 ? -30.459 -15.550 41.329 1.00 42.78 162 LEU A C 1
ATOM 1158 O O . LEU A 1 162 ? -30.799 -14.673 42.111 1.00 42.78 162 LEU A O 1
ATOM 1162 N N . SER A 1 163 ? -31.345 -16.248 40.620 1.00 48.50 163 SER A N 1
ATOM 1163 C CA . SER A 1 163 ? -32.754 -15.901 40.407 1.00 48.50 163 SER A CA 1
ATOM 1164 C C . SER A 1 163 ? -33.586 -15.588 41.669 1.00 48.50 163 SER A C 1
ATOM 1166 O O . SER A 1 163 ? -33.851 -16.493 42.460 1.00 48.50 163 SER A O 1
ATOM 1168 N N . GLN A 1 164 ? -34.133 -14.360 41.667 1.00 48.19 164 GLN A N 1
ATOM 1169 C CA . GLN A 1 164 ? -35.264 -13.770 42.418 1.00 48.19 164 GLN A CA 1
ATOM 1170 C C . GLN A 1 164 ? -34.920 -12.817 43.582 1.00 48.19 164 GLN A C 1
ATOM 1172 O O . GLN A 1 164 ? -34.303 -13.197 44.569 1.00 48.19 164 GLN A O 1
ATOM 1177 N N . GLY A 1 165 ? -35.389 -11.569 43.438 1.00 58.12 165 GLY A N 1
ATOM 1178 C CA . GLY A 1 165 ? -35.253 -10.452 44.377 1.00 58.12 165 GLY A CA 1
ATOM 1179 C C . GLY A 1 165 ? -35.224 -9.106 43.637 1.00 58.12 165 GLY A C 1
ATOM 1180 O O . GLY A 1 165 ? -34.986 -9.080 42.430 1.00 58.12 165 GLY A O 1
ATOM 1181 N N . VAL A 1 166 ? -35.518 -7.995 44.320 1.00 60.84 166 VAL A N 1
ATOM 1182 C CA . VAL A 1 166 ? -35.220 -6.631 43.844 1.00 60.84 166 VAL A CA 1
ATOM 1183 C C . VAL A 1 166 ? -33.840 -6.234 44.370 1.00 60.84 166 VAL A C 1
ATOM 1185 O O . VAL A 1 166 ? -33.607 -6.370 45.570 1.00 60.84 166 VAL A O 1
ATOM 1188 N N . PRO A 1 167 ? -32.941 -5.698 43.526 1.00 66.62 167 PRO A N 1
ATOM 1189 C CA . PRO A 1 167 ? -33.125 -5.347 42.111 1.00 66.62 167 PRO A CA 1
ATOM 1190 C C . PRO A 1 167 ? -33.286 -6.569 41.186 1.00 66.62 167 PRO A C 1
ATOM 1192 O O . PRO A 1 167 ? -32.767 -7.630 41.502 1.00 66.62 167 PRO A O 1
ATOM 1195 N N . SER A 1 168 ? -33.975 -6.415 40.042 1.00 63.22 168 SER A N 1
ATOM 1196 C CA . SER A 1 168 ? -34.235 -7.508 39.080 1.00 63.22 168 SER A CA 1
ATOM 1197 C C . SER A 1 168 ? -32.988 -8.344 38.797 1.00 63.22 168 SER A C 1
ATOM 1199 O O . SER A 1 168 ? -31.931 -7.747 38.626 1.00 63.22 168 SER A O 1
ATOM 1201 N N . ALA A 1 169 ? -33.115 -9.670 38.657 1.00 55.66 169 ALA A N 1
ATOM 1202 C CA . ALA A 1 169 ? -32.005 -10.549 38.276 1.00 55.66 169 ALA A CA 1
ATOM 1203 C C . ALA A 1 169 ? -31.245 -9.932 37.086 1.00 55.66 169 ALA A C 1
ATOM 1205 O O . ALA A 1 169 ? -31.841 -9.770 36.027 1.00 55.66 169 ALA A O 1
ATOM 1206 N N . THR A 1 170 ? -29.987 -9.527 37.313 1.00 63.06 170 THR A N 1
ATOM 1207 C CA . THR A 1 170 ? -29.138 -8.644 36.473 1.00 63.06 170 THR A CA 1
ATOM 1208 C C . THR A 1 170 ? -29.453 -7.135 36.516 1.00 63.06 170 THR A C 1
ATOM 1210 O O . THR A 1 170 ? -29.764 -6.533 35.481 1.00 63.06 170 THR A O 1
ATOM 1213 N N . PRO A 1 171 ? -29.360 -6.456 37.673 1.00 69.19 171 PRO A N 1
ATOM 1214 C CA . PRO A 1 171 ? -29.448 -5.003 37.683 1.00 69.19 171 PRO A CA 1
ATOM 1215 C C . PRO A 1 171 ? -28.160 -4.371 37.152 1.00 69.19 171 PRO A C 1
ATOM 1217 O O . PRO A 1 171 ? -27.063 -4.884 37.367 1.00 69.19 171 PRO A O 1
ATOM 1220 N N . SER A 1 172 ? -28.267 -3.191 36.540 1.00 72.12 172 SER A N 1
ATOM 1221 C CA . SER A 1 172 ? -27.083 -2.348 36.346 1.00 72.12 172 SER A CA 1
ATOM 1222 C C . SER A 1 172 ? -26.500 -1.937 37.705 1.00 72.12 172 SER A C 1
ATOM 1224 O O . SER A 1 172 ? -27.246 -1.783 38.681 1.00 72.12 172 SER A O 1
ATOM 1226 N N . LEU A 1 173 ? -25.186 -1.675 37.784 1.00 74.38 173 LEU A N 1
ATOM 1227 C CA . LEU A 1 173 ? -24.568 -1.173 39.027 1.00 74.38 173 LEU A CA 1
ATOM 1228 C C . LEU A 1 173 ? -25.261 0.091 39.532 1.00 74.38 173 LEU A C 1
ATOM 1230 O O . LEU A 1 173 ? -25.462 0.251 40.734 1.00 74.38 173 LEU A O 1
ATOM 1234 N N . ARG A 1 174 ? -25.688 0.960 38.611 1.00 76.44 174 ARG A N 1
ATOM 1235 C CA . ARG A 1 174 ? -26.468 2.153 38.939 1.00 76.44 174 ARG A CA 1
ATOM 1236 C C . ARG A 1 174 ? -27.733 1.795 39.715 1.00 76.44 174 ARG A C 1
ATOM 1238 O O . ARG A 1 174 ? -27.976 2.399 40.752 1.00 76.44 174 ARG A O 1
ATOM 1245 N N . ASN A 1 175 ? -28.514 0.825 39.246 1.00 77.25 175 ASN A N 1
ATOM 1246 C CA . ASN A 1 175 ? -29.767 0.445 39.896 1.00 77.25 175 ASN A CA 1
ATOM 1247 C C . ASN A 1 175 ? -29.525 -0.227 41.255 1.00 77.25 175 ASN A C 1
ATOM 1249 O O . ASN A 1 175 ? -30.227 0.082 42.217 1.00 77.25 175 ASN A O 1
ATOM 1253 N N . ALA A 1 176 ? -28.503 -1.082 41.361 1.00 80.06 176 ALA A N 1
ATOM 1254 C CA . ALA A 1 176 ? -28.143 -1.743 42.615 1.00 80.06 176 ALA A CA 1
ATOM 1255 C C . ALA A 1 176 ? -27.660 -0.749 43.686 1.00 80.06 176 ALA A C 1
ATOM 1257 O O . ALA A 1 176 ? -28.172 -0.729 44.806 1.00 80.06 176 ALA A O 1
ATOM 1258 N N . VAL A 1 177 ? -26.721 0.135 43.329 1.00 83.88 177 VAL A N 1
ATOM 1259 C CA . VAL A 1 177 ? -26.201 1.165 44.241 1.00 83.88 177 VAL A CA 1
ATOM 1260 C C . VAL A 1 177 ? -27.284 2.178 44.598 1.00 83.88 177 VAL A C 1
ATOM 1262 O O . VAL A 1 177 ? -27.353 2.612 45.745 1.00 83.88 177 VAL A O 1
ATOM 1265 N N . MET A 1 178 ? -28.159 2.536 43.655 1.00 83.06 178 MET A N 1
ATOM 1266 C CA . MET A 1 178 ? -29.253 3.469 43.922 1.00 83.06 178 MET A CA 1
ATOM 1267 C C . MET A 1 178 ? -30.261 2.896 44.927 1.00 83.06 178 MET A C 1
ATOM 1269 O O . MET A 1 178 ? -30.722 3.634 45.794 1.00 83.06 178 MET A O 1
ATOM 1273 N N . LEU A 1 179 ? -30.565 1.592 44.881 1.00 86.12 179 LEU A N 1
ATOM 1274 C CA . LEU A 1 179 ? -31.412 0.956 45.895 1.00 86.12 179 LEU A CA 1
ATOM 1275 C C . LEU A 1 179 ? -30.769 1.013 47.289 1.00 86.12 179 LEU A C 1
ATOM 1277 O O . LEU A 1 179 ? -31.435 1.409 48.245 1.00 86.12 179 LEU A O 1
ATOM 1281 N N . LEU A 1 180 ? -29.474 0.693 47.397 1.00 86.31 180 LEU A N 1
ATOM 1282 C CA . LEU A 1 180 ? -28.729 0.798 48.658 1.00 86.31 180 LEU A CA 1
ATOM 1283 C C . LEU A 1 180 ? -28.705 2.242 49.181 1.00 86.31 180 LEU A C 1
ATOM 1285 O O . LEU A 1 180 ? -28.935 2.485 50.364 1.00 86.31 180 LEU A O 1
ATOM 1289 N N . TYR A 1 181 ? -28.466 3.208 48.294 1.00 86.06 181 TYR A N 1
ATOM 1290 C CA . TYR A 1 181 ? -28.486 4.629 48.624 1.00 86.06 181 TYR A CA 1
ATOM 1291 C C . TYR A 1 181 ? -29.851 5.071 49.165 1.00 86.06 181 TYR A C 1
ATOM 1293 O O . TYR A 1 181 ? -29.912 5.725 50.207 1.00 86.06 181 TYR A O 1
ATOM 1301 N N . MET A 1 182 ? -30.945 4.686 48.502 1.00 85.38 182 MET A N 1
ATOM 1302 C CA . MET A 1 182 ? -32.299 5.014 48.954 1.00 85.38 182 MET A CA 1
ATOM 1303 C C . MET A 1 182 ? -32.618 4.357 50.300 1.00 85.38 182 MET A C 1
ATOM 1305 O O . MET A 1 182 ? -33.153 5.029 51.174 1.00 85.38 182 MET A O 1
ATOM 1309 N N . ALA A 1 183 ? -32.227 3.099 50.517 1.00 87.31 183 ALA A N 1
ATOM 1310 C CA . ALA A 1 183 ? -32.434 2.417 51.794 1.00 87.31 183 ALA A CA 1
ATOM 1311 C C . ALA A 1 183 ? -31.699 3.081 52.972 1.00 87.31 183 ALA A C 1
ATOM 1313 O O . ALA A 1 183 ? -32.209 3.070 54.089 1.00 87.31 183 ALA A O 1
ATOM 1314 N N . LEU A 1 184 ? -30.521 3.667 52.730 1.00 88.62 184 LEU A N 1
ATOM 1315 C CA . LEU A 1 184 ? -29.731 4.344 53.764 1.00 88.62 184 LEU A CA 1
ATOM 1316 C C . LEU A 1 184 ? -30.154 5.799 54.007 1.00 88.62 184 LEU A C 1
ATOM 1318 O O . LEU A 1 184 ? -30.037 6.287 55.129 1.00 88.62 184 LEU A O 1
ATOM 1322 N N . ARG A 1 185 ? -30.586 6.517 52.965 1.00 91.19 185 ARG A N 1
ATOM 1323 C CA . ARG A 1 185 ? -30.919 7.947 53.054 1.00 91.19 185 ARG A CA 1
ATOM 1324 C C . ARG A 1 185 ? -32.392 8.197 53.378 1.00 91.19 185 ARG A C 1
ATOM 1326 O O . ARG A 1 185 ? -32.697 9.135 54.114 1.00 91.19 185 ARG A O 1
ATOM 1333 N N . ASN A 1 186 ? -33.293 7.435 52.767 1.00 89.88 186 ASN A N 1
ATOM 1334 C CA . ASN A 1 186 ? -34.725 7.717 52.794 1.00 89.88 186 ASN A CA 1
ATOM 1335 C C . ASN A 1 186 ? -35.420 7.013 53.957 1.00 89.88 186 ASN A C 1
ATOM 1337 O O . ASN A 1 186 ? -34.795 6.355 54.786 1.00 89.88 186 ASN A O 1
ATOM 1341 N N . LYS A 1 187 ? -36.747 7.173 54.028 1.00 89.62 187 LYS A N 1
ATOM 1342 C CA . LYS A 1 187 ? -37.556 6.540 55.066 1.00 89.62 187 LYS A CA 1
ATOM 1343 C C . LYS A 1 187 ? -37.445 5.015 54.961 1.00 89.62 187 LYS A C 1
ATOM 1345 O O . LYS A 1 187 ? -37.861 4.419 53.966 1.00 89.62 187 LYS A O 1
ATOM 1350 N N . LEU A 1 188 ? -36.961 4.410 56.037 1.00 92.25 188 LEU A N 1
ATOM 1351 C CA . LEU A 1 188 ? -37.042 2.984 56.307 1.00 92.25 188 LEU A CA 1
ATOM 1352 C C . LEU A 1 188 ? -38.087 2.783 57.407 1.00 92.25 188 LEU A C 1
ATOM 1354 O O . LEU A 1 188 ? -37.982 3.412 58.459 1.00 92.25 188 LEU A O 1
ATOM 1358 N N . ASP A 1 189 ? -39.108 1.971 57.148 1.00 92.69 189 ASP A N 1
ATOM 1359 C CA . ASP A 1 189 ? -40.215 1.750 58.087 1.00 92.69 189 ASP A CA 1
ATOM 1360 C C . ASP A 1 189 ? -40.481 0.260 58.291 1.00 92.69 189 ASP A C 1
ATOM 1362 O O . ASP A 1 189 ? -40.205 -0.535 57.395 1.00 92.69 189 ASP A O 1
ATOM 1366 N N . VAL A 1 190 ? -41.025 -0.112 59.448 1.00 93.44 190 VAL A N 1
ATOM 1367 C CA . VAL A 1 190 ? -41.520 -1.470 59.710 1.00 93.44 190 VAL A CA 1
ATOM 1368 C C . VAL A 1 190 ? -43.030 -1.389 59.883 1.00 93.44 190 VAL A C 1
ATOM 1370 O O . VAL A 1 190 ? -43.526 -0.872 60.883 1.00 93.44 190 VAL A O 1
ATOM 1373 N N . GLU A 1 191 ? -43.765 -1.894 58.896 1.00 90.25 191 GLU A N 1
ATOM 1374 C CA . GLU A 1 191 ? -45.215 -1.999 58.968 1.00 90.25 191 GLU A CA 1
ATOM 1375 C C . GLU A 1 191 ? -45.598 -3.194 59.848 1.00 90.25 191 GLU A C 1
ATOM 1377 O O . GLU A 1 191 ? -45.411 -4.344 59.455 1.00 90.25 191 GLU A O 1
ATOM 1382 N N . THR A 1 192 ? -46.158 -2.905 61.025 1.00 88.25 192 THR A N 1
ATOM 1383 C CA . THR A 1 192 ? -46.631 -3.904 62.004 1.00 88.25 192 THR A CA 1
ATOM 1384 C C . THR A 1 192 ? -48.148 -4.116 61.974 1.00 88.25 192 THR A C 1
ATOM 1386 O O . THR A 1 192 ? -48.706 -4.879 62.760 1.00 88.25 192 THR A O 1
ATOM 1389 N N . SER A 1 193 ? -48.855 -3.416 61.077 1.00 82.44 193 SER A N 1
ATOM 1390 C CA . SER A 1 193 ? -50.298 -3.585 60.853 1.00 82.44 193 SER A CA 1
ATOM 1391 C C . SER A 1 193 ? -50.647 -4.826 60.028 1.00 82.44 193 SER A C 1
ATOM 1393 O O . SER A 1 193 ? -51.805 -5.247 60.030 1.00 82.44 193 SER A O 1
ATOM 1395 N N . GLY A 1 194 ? -49.671 -5.398 59.318 1.00 70.88 194 GLY A N 1
ATOM 1396 C CA . GLY A 1 194 ? -49.795 -6.654 58.583 1.00 70.88 194 GLY A CA 1
ATOM 1397 C C . GLY A 1 194 ? -49.402 -7.866 59.431 1.00 70.88 194 GLY A C 1
ATOM 1398 O O . GLY A 1 194 ? -48.768 -7.747 60.470 1.00 70.88 194 GLY A O 1
ATOM 1399 N N . THR A 1 195 ? -49.783 -9.065 58.996 1.00 80.25 195 THR A N 1
ATOM 1400 C CA . THR A 1 195 ? -49.227 -10.318 59.531 1.00 80.25 195 THR A CA 1
ATOM 1401 C C . THR A 1 195 ? -48.697 -11.122 58.344 1.00 80.25 195 THR A C 1
ATOM 1403 O O . THR A 1 195 ? -49.520 -11.571 57.539 1.00 80.25 195 THR A O 1
ATOM 1406 N N . PRO A 1 196 ? -47.372 -11.314 58.182 1.00 85.06 196 PRO A N 1
ATOM 1407 C CA . PRO A 1 196 ? -46.260 -10.899 59.058 1.00 85.06 196 PRO A CA 1
ATOM 1408 C C . PRO A 1 196 ? -45.890 -9.404 58.946 1.00 85.06 196 PRO A C 1
ATOM 1410 O O . PRO A 1 196 ? -46.334 -8.731 58.015 1.00 85.06 196 PRO A O 1
ATOM 1413 N N . ASP A 1 197 ? -45.059 -8.913 59.874 1.00 91.69 197 ASP A N 1
ATOM 1414 C CA . ASP A 1 197 ? -44.468 -7.565 59.827 1.00 91.69 197 ASP A CA 1
ATOM 1415 C C . ASP A 1 197 ? -43.618 -7.388 58.555 1.00 91.69 197 ASP A C 1
ATOM 1417 O O . ASP A 1 197 ? -43.044 -8.348 58.035 1.00 91.69 197 ASP A O 1
ATOM 1421 N N . VAL A 1 198 ? -43.508 -6.163 58.031 1.00 92.50 198 VAL A N 1
ATOM 1422 C CA . VAL A 1 198 ? -42.808 -5.899 56.760 1.00 92.50 198 VAL A CA 1
ATOM 1423 C C . VAL A 1 198 ? -41.882 -4.691 56.873 1.00 92.50 198 VAL A C 1
ATOM 1425 O O . VAL A 1 198 ? -42.337 -3.586 57.152 1.00 92.50 198 VAL A O 1
ATOM 1428 N N . LEU A 1 199 ? -40.590 -4.860 56.573 1.00 92.56 199 LEU A N 1
ATOM 1429 C CA . LEU A 1 199 ? -39.677 -3.731 56.372 1.00 92.56 199 LEU A CA 1
ATOM 1430 C C . LEU A 1 199 ? -39.925 -3.117 54.991 1.00 92.56 199 LEU A C 1
ATOM 1432 O O . LEU A 1 199 ? -39.915 -3.832 53.989 1.00 92.56 199 LEU A O 1
ATOM 1436 N N . GLN A 1 200 ? -40.080 -1.799 54.929 1.00 92.50 200 GLN A N 1
ATOM 1437 C CA . GLN A 1 200 ? -40.367 -1.026 53.725 1.00 92.50 200 GLN A CA 1
ATOM 1438 C C . GLN A 1 200 ? -39.282 0.021 53.470 1.00 92.50 200 GLN A C 1
ATOM 1440 O O . GLN A 1 200 ? -38.970 0.848 54.330 1.00 92.50 200 GLN A O 1
ATOM 1445 N N . VAL A 1 201 ? -38.740 0.012 52.254 1.00 91.75 201 VAL A N 1
ATOM 1446 C CA . VAL A 1 201 ? -37.820 1.031 51.740 1.00 91.75 201 VAL A CA 1
ATOM 1447 C C . VAL A 1 201 ? -38.614 2.016 50.895 1.00 91.75 201 VAL A C 1
ATOM 1449 O O . VAL A 1 201 ? -39.316 1.599 49.973 1.00 91.75 201 VAL A O 1
ATOM 1452 N N . HIS A 1 202 ? -38.469 3.314 51.163 1.00 88.19 202 HIS A N 1
ATOM 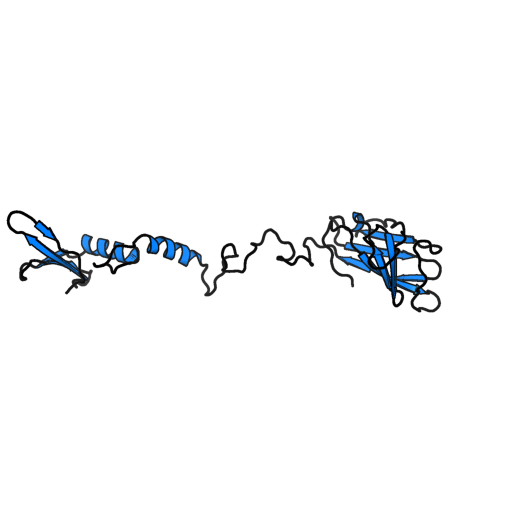1453 C CA . HIS A 1 202 ? -39.152 4.364 50.409 1.00 88.19 202 HIS A CA 1
ATOM 1454 C C . HIS A 1 202 ? -38.216 5.141 49.473 1.00 88.19 202 HIS A C 1
ATOM 1456 O O . HIS A 1 202 ? -37.020 5.294 49.726 1.00 88.19 202 HIS A O 1
ATOM 1462 N N . ASN A 1 203 ? -38.775 5.699 48.402 1.00 86.25 203 ASN A N 1
ATOM 1463 C CA . ASN A 1 203 ? -38.114 6.756 47.636 1.00 86.25 203 ASN A CA 1
ATOM 1464 C C . ASN A 1 203 ? -38.268 8.130 48.324 1.00 86.25 203 ASN A C 1
ATOM 1466 O O . ASN A 1 203 ? -38.979 8.275 49.320 1.00 86.25 203 ASN A O 1
ATOM 1470 N N . ASP A 1 204 ? -37.632 9.160 47.762 1.00 82.12 204 ASP A N 1
ATOM 1471 C CA . ASP A 1 204 ? -37.708 10.543 48.258 1.00 82.12 204 ASP A CA 1
ATOM 1472 C C . ASP A 1 204 ? -39.150 11.095 48.274 1.00 82.12 204 ASP A C 1
ATOM 1474 O O . ASP A 1 204 ? -39.455 12.016 49.029 1.00 82.12 204 ASP A O 1
ATOM 1478 N N . ALA A 1 205 ? -40.045 10.527 47.457 1.00 86.06 205 ALA A N 1
ATOM 1479 C CA . ALA A 1 205 ? -41.461 10.884 47.389 1.00 86.06 205 ALA A CA 1
ATOM 1480 C C . ALA A 1 205 ? -42.338 10.111 48.398 1.00 86.06 205 ALA A C 1
ATOM 1482 O O . ALA A 1 205 ? -43.558 10.262 48.385 1.00 86.06 205 ALA A O 1
ATOM 1483 N N . GLY A 1 206 ? -41.748 9.272 49.259 1.00 83.75 206 GLY A N 1
ATOM 1484 C CA . GLY A 1 206 ? -42.472 8.488 50.263 1.00 83.75 206 GLY A CA 1
ATOM 1485 C C . GLY A 1 206 ? -43.239 7.287 49.703 1.00 83.75 206 GLY A C 1
ATOM 1486 O O . GLY A 1 206 ? -44.077 6.729 50.400 1.00 83.75 206 GLY A O 1
ATOM 1487 N N . THR A 1 207 ? -42.974 6.879 48.459 1.00 88.38 207 THR A N 1
ATOM 1488 C CA . THR A 1 207 ? -43.519 5.643 47.871 1.00 88.38 207 THR A CA 1
ATOM 1489 C C . THR A 1 207 ? -42.654 4.458 48.277 1.00 88.38 207 THR A C 1
ATOM 1491 O O . THR A 1 207 ? -41.429 4.551 48.180 1.00 88.38 207 THR A O 1
ATOM 1494 N N . VAL A 1 208 ? -43.264 3.346 48.689 1.00 89.69 208 VAL A N 1
ATOM 1495 C CA . VAL A 1 208 ? -42.538 2.100 48.963 1.00 89.69 208 VAL A CA 1
ATOM 1496 C C . VAL A 1 208 ? -42.024 1.523 47.644 1.00 89.69 208 VAL A C 1
ATOM 1498 O O . VAL A 1 208 ? -42.792 1.292 46.718 1.00 89.69 208 VAL A O 1
ATOM 1501 N N . ILE A 1 209 ? -40.720 1.295 47.548 1.00 87.12 209 ILE A N 1
ATOM 1502 C CA . ILE A 1 209 ? -40.055 0.797 46.334 1.00 87.12 209 ILE A CA 1
ATOM 1503 C C . ILE A 1 209 ? -39.540 -0.634 46.486 1.00 87.12 209 ILE A C 1
ATOM 1505 O O . ILE A 1 209 ? -39.392 -1.347 45.494 1.00 87.12 209 ILE A O 1
ATOM 1509 N N . ALA A 1 210 ? -39.299 -1.067 47.721 1.00 89.75 210 ALA A N 1
ATOM 1510 C CA . ALA A 1 210 ? -38.911 -2.428 48.042 1.00 89.75 210 ALA A CA 1
ATOM 1511 C C . ALA A 1 210 ? -39.412 -2.797 49.437 1.00 89.75 210 ALA A C 1
ATOM 1513 O O . ALA A 1 210 ? -39.517 -1.936 50.316 1.00 89.75 210 ALA A O 1
ATOM 1514 N N . LYS A 1 211 ? -39.719 -4.075 49.637 1.00 90.06 211 LYS A N 1
ATOM 1515 C CA . LYS A 1 211 ? -40.196 -4.60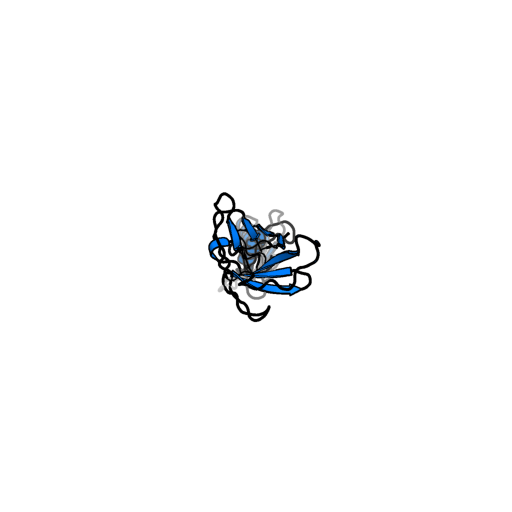3 50.914 1.00 90.06 211 LYS A CA 1
ATOM 1516 C C . LYS A 1 211 ? -39.580 -5.962 51.218 1.00 90.06 211 LYS A C 1
ATOM 1518 O O . LYS A 1 211 ? -39.209 -6.684 50.300 1.00 90.06 211 LYS A O 1
ATOM 1523 N N . LYS A 1 212 ? -39.505 -6.332 52.493 1.00 90.81 212 LYS A N 1
ATOM 1524 C CA . LYS A 1 212 ? -39.191 -7.705 52.917 1.00 90.81 212 LYS A CA 1
ATOM 1525 C C . LYS A 1 212 ? -40.004 -8.069 54.151 1.00 90.81 212 LYS A C 1
ATOM 1527 O O . LYS A 1 212 ? -40.147 -7.251 55.060 1.00 90.81 212 LYS A O 1
ATOM 1532 N N . GLN A 1 213 ? -40.545 -9.280 54.171 1.00 92.44 213 GLN A N 1
ATOM 1533 C CA . GLN A 1 213 ? -41.251 -9.791 55.343 1.00 92.44 213 GLN A CA 1
ATOM 1534 C C . GLN A 1 213 ? -40.257 -10.050 56.474 1.00 92.44 213 GLN A C 1
ATOM 1536 O O . GLN A 1 213 ? -39.158 -10.556 56.239 1.00 92.44 213 GLN A O 1
ATOM 1541 N N . LEU A 1 214 ? -40.655 -9.700 57.688 1.00 92.25 214 LEU A N 1
ATOM 1542 C CA . LEU A 1 214 ? -39.925 -9.935 58.921 1.00 92.25 214 LEU A CA 1
ATOM 1543 C C . LEU A 1 214 ? -40.680 -10.980 59.737 1.00 92.25 214 LEU A C 1
ATOM 1545 O O . LEU A 1 214 ? -41.903 -10.941 59.843 1.00 92.25 214 LEU A O 1
ATOM 1549 N N . THR A 1 215 ? -39.963 -11.932 60.318 1.00 90.06 215 THR A N 1
ATOM 1550 C CA . THR A 1 215 ? -40.539 -12.894 61.262 1.00 90.06 215 THR A CA 1
ATOM 1551 C C . THR A 1 215 ? -39.660 -12.955 62.499 1.00 90.06 215 THR A C 1
ATOM 1553 O O . THR A 1 215 ? -38.470 -13.237 62.390 1.00 90.06 215 THR A O 1
ATOM 1556 N N . ASP A 1 216 ? -40.258 -12.707 63.662 1.00 86.69 216 ASP A N 1
ATOM 1557 C CA . ASP A 1 216 ? -39.632 -12.842 64.978 1.00 86.69 216 ASP A CA 1
ATOM 1558 C C . ASP A 1 216 ? -40.454 -13.835 65.808 1.00 86.69 216 ASP A C 1
ATOM 1560 O O . ASP A 1 216 ? -41.557 -13.528 66.266 1.00 86.69 216 ASP A O 1
ATOM 1564 N N . SER A 1 217 ? -39.955 -15.065 65.947 1.00 80.12 217 SER A N 1
ATOM 1565 C CA . SER A 1 217 ? -40.668 -16.144 66.641 1.00 80.12 217 SER A CA 1
ATOM 1566 C C . SER A 1 217 ? -40.031 -16.515 67.979 1.00 80.12 217 SER A C 1
ATOM 1568 O O . SER A 1 217 ? -39.847 -17.697 68.271 1.00 80.12 217 SER A O 1
ATOM 1570 N N . GLY A 1 218 ? -39.679 -15.519 68.801 1.00 73.94 218 GLY A N 1
ATOM 1571 C CA . GLY A 1 218 ? -39.246 -15.718 70.194 1.00 73.94 218 GLY A CA 1
ATOM 1572 C C . GLY A 1 218 ? -37.955 -16.532 70.364 1.00 73.94 218 GLY A C 1
ATOM 1573 O O . GLY A 1 218 ? -37.644 -16.967 71.473 1.00 73.94 218 GLY A O 1
ATOM 1574 N N . GLY A 1 219 ? -37.215 -16.739 69.273 1.00 78.25 219 GLY A N 1
ATOM 1575 C CA . GLY A 1 219 ? -35.983 -17.523 69.210 1.00 78.25 219 GLY A CA 1
ATOM 1576 C C . GLY A 1 219 ? -35.125 -17.145 68.005 1.00 78.25 219 GLY A C 1
ATOM 1577 O O . GLY A 1 219 ? -33.924 -16.957 68.170 1.00 78.25 219 GLY A O 1
ATOM 1578 N N . ASP A 1 220 ? -35.758 -16.927 66.847 1.00 86.69 220 ASP A N 1
ATOM 1579 C CA . ASP A 1 220 ? -35.097 -16.513 65.609 1.00 86.69 220 ASP A CA 1
ATOM 1580 C C . ASP A 1 220 ? -35.756 -15.254 65.032 1.00 86.69 220 ASP A C 1
ATOM 1582 O O . ASP A 1 220 ? -36.983 -15.176 64.925 1.00 86.69 220 ASP A O 1
ATOM 1586 N N . TYR A 1 221 ? -34.923 -14.298 64.616 1.00 89.31 221 TYR A N 1
ATOM 1587 C CA . TYR A 1 221 ? -35.312 -13.216 63.715 1.00 89.31 221 TYR A CA 1
ATOM 1588 C C . TYR A 1 221 ? -34.897 -13.598 62.295 1.00 89.31 221 TYR A C 1
ATOM 1590 O O . TYR A 1 221 ? -33.733 -13.921 62.045 1.00 89.31 221 TYR A O 1
ATOM 1598 N N . SER A 1 222 ? -35.844 -13.558 61.364 1.00 90.06 222 SER A N 1
ATOM 1599 C CA . SER A 1 222 ? -35.617 -13.879 59.958 1.00 90.06 222 SER A CA 1
ATOM 1600 C C . SER A 1 222 ? -36.209 -12.816 59.043 1.00 90.06 222 SER A C 1
ATOM 1602 O O . SER A 1 222 ? -37.239 -12.206 59.336 1.00 90.06 222 SER A O 1
ATOM 1604 N N . GLU A 1 223 ? -35.530 -12.598 57.921 1.00 91.12 223 GLU A N 1
ATOM 1605 C CA . GLU A 1 223 ? -35.937 -11.658 56.886 1.00 91.12 223 GLU A CA 1
ATOM 1606 C C . GLU A 1 223 ? -36.107 -12.422 55.575 1.00 91.12 223 GLU A C 1
ATOM 1608 O O . GLU A 1 223 ? -35.209 -13.157 55.156 1.00 91.12 223 GLU A O 1
ATOM 1613 N N . ALA A 1 224 ? -37.257 -12.255 54.926 1.00 88.88 224 ALA A N 1
ATOM 1614 C CA . ALA A 1 224 ? -37.469 -12.781 53.587 1.00 88.88 224 ALA A CA 1
ATOM 1615 C C . ALA A 1 224 ? -36.589 -12.048 52.561 1.00 88.88 224 ALA A C 1
ATOM 1617 O O . ALA A 1 224 ? -36.031 -10.978 52.828 1.00 88.88 224 ALA A O 1
ATOM 1618 N N . GLN A 1 225 ? -36.496 -12.614 51.356 1.00 85.50 225 GLN A N 1
ATOM 1619 C CA . GLN A 1 225 ? -35.880 -11.920 50.229 1.00 85.50 225 GLN A CA 1
ATOM 1620 C C . GLN A 1 225 ? -36.587 -10.583 49.975 1.00 85.50 225 GLN A C 1
ATOM 1622 O O . GLN A 1 225 ? -37.792 -10.441 50.190 1.00 85.50 225 GLN A O 1
ATOM 1627 N N . MET A 1 226 ? -35.815 -9.589 49.535 1.00 85.06 226 MET A N 1
ATOM 1628 C CA . MET A 1 226 ? -36.367 -8.285 49.199 1.00 85.06 226 MET A CA 1
ATOM 1629 C C . MET A 1 226 ? -37.159 -8.386 47.896 1.00 8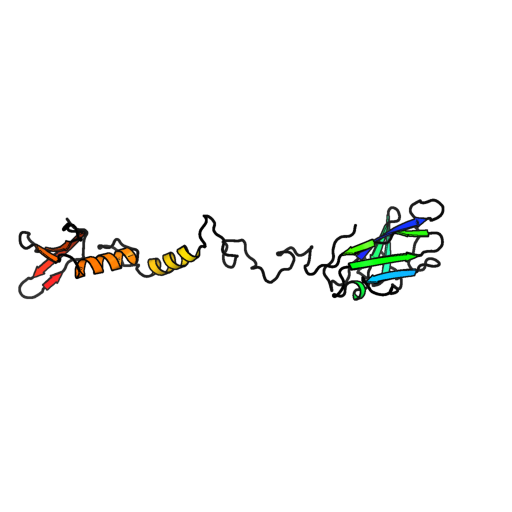5.06 226 MET A C 1
ATOM 1631 O O . MET A 1 226 ? -36.632 -8.763 46.851 1.00 85.06 226 MET A O 1
ATOM 1635 N N . GLU A 1 227 ? -38.426 -8.014 47.963 1.00 86.25 227 GLU A N 1
ATOM 1636 C CA . GLU A 1 227 ? -39.349 -7.969 46.842 1.00 86.25 227 GLU A CA 1
ATOM 1637 C C . GLU A 1 227 ? -39.633 -6.517 46.458 1.00 86.25 227 GLU A C 1
ATOM 1639 O O . GLU A 1 227 ? -39.335 -5.573 47.198 1.00 86.25 227 GLU A O 1
ATOM 1644 N N . SER A 1 228 ? -40.233 -6.323 45.284 1.00 81.81 228 SER A N 1
ATOM 1645 C CA . SER A 1 228 ? -40.726 -5.001 44.902 1.00 81.81 228 SER A CA 1
ATOM 1646 C C . SER A 1 228 ? -41.781 -4.538 45.904 1.00 81.81 228 SER A C 1
ATOM 1648 O O . SER A 1 228 ? -42.516 -5.360 46.458 1.00 81.81 228 SER A O 1
ATOM 1650 N N . GLY A 1 229 ? -41.812 -3.231 46.173 1.00 74.50 229 GLY A N 1
ATOM 1651 C CA . GLY A 1 229 ? -42.792 -2.623 47.068 1.00 74.50 229 GLY A CA 1
ATOM 1652 C C . GLY A 1 229 ? -44.232 -3.030 46.721 1.00 74.50 229 GLY A C 1
ATOM 1653 O O . GLY A 1 229 ? -44.491 -3.476 45.604 1.00 74.50 229 GLY A O 1
ATOM 1654 N N . PRO A 1 230 ? -45.151 -2.957 47.699 1.00 64.69 230 PRO A N 1
ATOM 1655 C CA . PRO A 1 230 ? -46.563 -3.212 47.444 1.00 64.69 230 PRO A CA 1
ATOM 1656 C C . PRO A 1 230 ? -47.106 -2.349 46.300 1.00 64.69 230 PRO A C 1
ATOM 1658 O O . PRO A 1 230 ? -46.701 -1.168 46.196 1.00 64.69 230 PRO A O 1
#

Foldseek 3Di:
DDDAAAFLDAQDKDKKAKAQLPPRFADQPDFLPAAQKWKWKDFPPGDIDTFRADDDPDPPDGADGNYWDGDDRRIIIGTHHSVLRHDDGQWMWIFTDGPRMGIGTDIHGYDNFQCPDPQPSNPPVAFRDDAVDVRHPFDCPPPDTCPVVVVQVVQQVVPQDDDDAPVHRRDGPVRVVVQVVQQVPHDWDWAVVDVFIKIFGAHPVRATQKIWGWDDDPPDTDIHGIHGGD

Radius of gyration: 40.4 Å; chains: 1; bounding box: 75×33×111 Å